Protein AF-A0A0C2JHC3-F1 (afdb_monomer_lite)

Radius of gyration: 20.4 Å; chains: 1; bounding box: 47×42×49 Å

pLDDT: mean 85.22, std 11.23, range [45.97, 95.62]

Sequence (192 aa):
MFIYRLVAQYGRKWVLIGKKLNKSPNNCKNKFMSNYVPSGAERKIGVWDKSECKRLRKAIRKVMNVPKKTMVYKDIPWGLVSEMVKTRSPRNCQRHWCVTFCCWKIHSFVTKFSEEVFYEFVERIRQLNVEYWRCIDWESLWETFDKGSYTPSPLGIYRIILRRVKEKLKIPLLHNSKVEDVINQIYKNKRS

InterPro domains:
  IPR001005 SANT/Myb domain [PF00249] (3-34)
  IPR001005 SANT/Myb domain [PS50090] (40-101)
  IPR001005 SANT/Myb domain [SM00717] (1-38)
  IPR001005 SANT/Myb domain [SM00717] (44-103)
  IPR001005 SANT/Myb domain [cd00167] (48-97)
  IPR009057 Homedomain-like superfamily [SSF46689] (2-34)
  IPR009057 Homedomain-like superfamily [SSF46689] (46-102)
  IPR017930 Myb domain [PS51294] (1-40)
  IPR051651 DMTF1 DNA-binding transcriptional regulators [PTHR46380] (4-161)

Secondary structure (DSSP, 8-state):
-HHHHHHHHH-S-HHHHHHHHTS-HHHHHHHHHHH---TTS----SPPPHHHHHHHHHHHHHHHT--TTS---SS--HHHHHHHH-SS-HHHHHHHIIIIIIS-S--TTS----HHHHHHHHHHHHHT--SBGGG--HHHHIIIIITTSS-SSHHHHHHHHHHIIIIIS-----TT-BHHHHHHHHHHHHT-

Organism: Thelohanellus kitauei (NCBI:txid669202)

Foldseek 3Di:
DVLVVCCVVPNLPLVVSCVVVVHHSVVSVCVCQQFDADPPFQADDDDQDPVLVVQLLVQQCVQVVHDSPDQDLPPRPLSSSRNSSRHYGSNRSNVCCCVPPQQPPDDPDDDDPDPVVLVVLLVVQVVVVDFFPLPDPLQVSCVPPPVPPHGSGSSNVVVVNVCCLCPVLVHDHDRGDTSVVSSVSVVVSVVD

Structure (mmCIF, N/CA/C/O backbone):
data_AF-A0A0C2JHC3-F1
#
_entry.id   AF-A0A0C2JHC3-F1
#
loop_
_atom_site.group_PDB
_atom_site.id
_atom_site.type_symbol
_atom_site.label_atom_id
_atom_site.label_alt_id
_atom_site.label_comp_id
_atom_site.label_asym_id
_atom_site.label_entity_id
_atom_site.label_seq_id
_atom_site.pdbx_PDB_ins_code
_atom_site.Cartn_x
_atom_site.Cartn_y
_atom_site.Cartn_z
_atom_site.occupancy
_atom_site.B_iso_or_equiv
_atom_site.a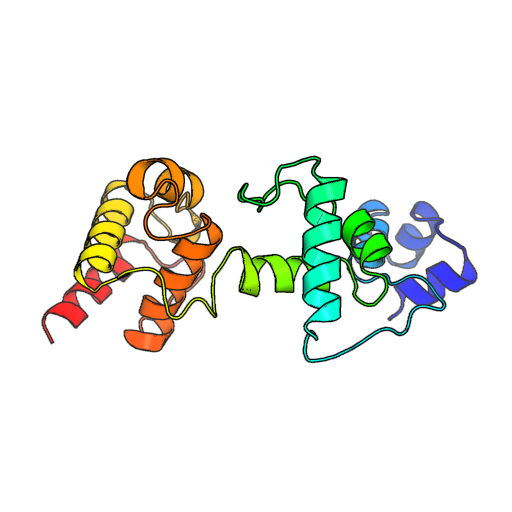uth_seq_id
_atom_site.auth_comp_id
_atom_site.auth_asym_id
_atom_site.auth_atom_id
_atom_site.pdbx_PDB_model_num
ATOM 1 N N . MET A 1 1 ? 23.971 -7.723 -3.949 1.00 59.94 1 MET A N 1
ATOM 2 C CA . MET A 1 1 ? 25.158 -7.431 -4.781 1.00 59.94 1 MET A CA 1
ATOM 3 C C . MET A 1 1 ? 25.539 -8.585 -5.716 1.00 59.94 1 MET A C 1
ATOM 5 O O . MET A 1 1 ? 25.714 -8.319 -6.893 1.00 59.94 1 MET A O 1
ATOM 9 N N . PHE A 1 2 ? 25.571 -9.849 -5.271 1.00 78.62 2 PHE A N 1
ATOM 10 C CA . PHE A 1 2 ? 26.013 -10.999 -6.091 1.00 78.62 2 PHE A CA 1
ATOM 11 C C . PHE A 1 2 ? 25.240 -11.265 -7.394 1.00 78.62 2 PHE A C 1
ATOM 13 O O . PHE A 1 2 ? 25.853 -11.553 -8.416 1.00 78.62 2 PHE A O 1
ATOM 20 N N . ILE A 1 3 ? 23.911 -11.115 -7.401 1.00 86.06 3 ILE A N 1
ATOM 21 C CA . ILE A 1 3 ? 23.107 -11.427 -8.595 1.00 86.06 3 ILE A CA 1
ATOM 22 C C . ILE A 1 3 ? 23.433 -10.534 -9.803 1.00 86.06 3 ILE A C 1
ATOM 24 O O . ILE A 1 3 ? 23.398 -11.005 -10.930 1.00 86.06 3 ILE A O 1
ATOM 28 N N . TYR A 1 4 ? 23.807 -9.270 -9.581 1.00 84.38 4 TYR A N 1
ATOM 29 C CA . TYR A 1 4 ? 24.149 -8.343 -10.665 1.00 84.38 4 TYR A CA 1
ATOM 30 C C . TYR A 1 4 ? 25.476 -8.704 -11.332 1.00 84.38 4 TYR A C 1
ATOM 32 O O . TYR A 1 4 ? 25.569 -8.632 -12.551 1.00 84.38 4 TYR A O 1
ATOM 40 N N . ARG A 1 5 ? 26.469 -9.153 -10.549 1.00 86.81 5 ARG A N 1
ATOM 41 C CA . ARG A 1 5 ? 27.753 -9.640 -11.077 1.00 86.81 5 ARG A CA 1
ATOM 42 C C . ARG A 1 5 ? 27.556 -10.882 -11.945 1.00 86.81 5 ARG A C 1
ATOM 44 O O . ARG A 1 5 ? 28.085 -10.946 -13.045 1.00 86.81 5 ARG A O 1
ATOM 51 N N . LEU A 1 6 ? 26.726 -11.823 -11.492 1.00 89.31 6 LEU A N 1
ATOM 52 C CA . LEU A 1 6 ? 26.406 -13.022 -12.270 1.00 89.31 6 LEU A CA 1
ATOM 53 C C . LEU A 1 6 ? 25.626 -12.695 -13.551 1.00 89.31 6 LEU A C 1
ATOM 55 O O . LEU A 1 6 ? 25.879 -13.312 -14.578 1.00 89.31 6 LEU A O 1
ATOM 59 N N . VAL A 1 7 ? 24.714 -11.717 -13.526 1.00 88.94 7 VAL A N 1
ATOM 60 C CA . VAL A 1 7 ? 24.034 -11.265 -14.753 1.00 88.94 7 VAL A CA 1
ATOM 61 C C . VAL A 1 7 ? 25.001 -10.560 -15.707 1.00 88.94 7 VAL A C 1
ATOM 63 O O . VAL A 1 7 ? 24.896 -10.767 -16.910 1.00 88.94 7 VAL A O 1
ATOM 66 N N . ALA A 1 8 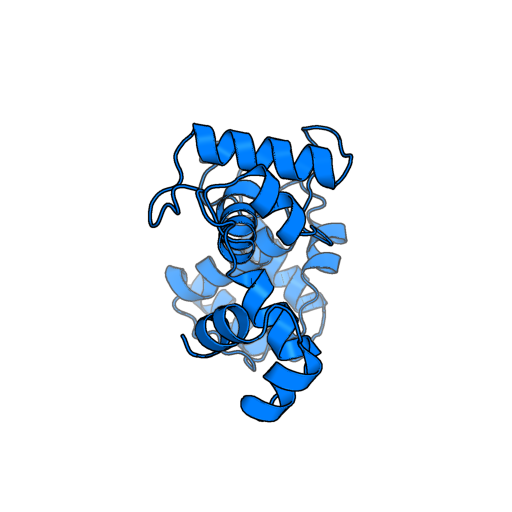? 25.952 -9.769 -15.201 1.00 86.00 8 ALA A N 1
ATOM 67 C CA . ALA A 1 8 ? 26.988 -9.158 -16.035 1.00 86.00 8 ALA A CA 1
ATOM 68 C C . ALA A 1 8 ? 27.896 -10.215 -16.691 1.00 86.00 8 ALA A C 1
ATOM 70 O O . ALA A 1 8 ? 28.249 -10.075 -17.853 1.00 86.00 8 ALA A O 1
ATOM 71 N N . GLN A 1 9 ? 28.219 -11.291 -15.967 1.00 90.81 9 GLN A N 1
ATOM 72 C CA . GLN A 1 9 ? 29.100 -12.357 -16.448 1.00 90.81 9 GLN A CA 1
ATOM 73 C C . GLN A 1 9 ? 28.405 -13.362 -17.381 1.00 90.81 9 GLN A C 1
ATOM 75 O O . GLN A 1 9 ? 28.992 -13.804 -18.361 1.00 90.81 9 GLN A O 1
ATOM 80 N N . TYR A 1 10 ? 27.168 -13.763 -17.075 1.00 90.38 10 TYR A N 1
ATOM 81 C CA . TYR A 1 10 ? 26.483 -14.869 -17.762 1.00 90.38 10 TYR A CA 1
ATOM 82 C C . TYR A 1 10 ? 25.246 -14.431 -18.561 1.00 90.38 10 TYR A C 1
ATOM 84 O O . TYR A 1 10 ? 24.568 -15.272 -19.157 1.00 90.38 10 TYR A O 1
ATOM 92 N N . GLY A 1 11 ? 24.912 -13.139 -18.562 1.00 88.19 11 GLY A N 1
ATOM 93 C CA . GLY A 1 11 ? 23.656 -12.624 -19.103 1.00 88.19 11 GLY A CA 1
ATOM 94 C C . GLY A 1 11 ? 22.442 -13.013 -18.251 1.00 88.19 11 GLY A C 1
ATOM 95 O O . GLY A 1 11 ? 22.552 -13.476 -17.117 1.00 88.19 11 GLY A O 1
ATOM 96 N N . ARG A 1 12 ? 21.231 -12.858 -18.798 1.00 90.44 12 ARG A N 1
ATOM 97 C CA . ARG A 1 12 ? 19.957 -13.179 -18.112 1.00 90.44 12 ARG A CA 1
ATOM 98 C C . ARG A 1 12 ? 19.641 -14.690 -18.099 1.00 90.44 12 ARG A C 1
ATOM 100 O O . ARG A 1 12 ? 18.492 -15.093 -18.262 1.00 90.44 12 ARG A O 1
ATOM 107 N N . LYS A 1 13 ? 20.655 -15.541 -17.902 1.00 93.88 13 LYS A N 1
ATOM 108 C CA . LYS A 1 13 ? 20.535 -17.011 -17.851 1.00 93.88 13 LYS A CA 1
ATOM 109 C C . LYS A 1 13 ? 20.089 -17.475 -16.458 1.00 93.88 13 LYS A C 1
ATOM 111 O O . LYS A 1 13 ? 20.884 -17.974 -15.663 1.00 93.88 13 LYS A O 1
ATOM 116 N N . TRP A 1 14 ? 18.805 -17.295 -16.142 1.00 94.31 14 TRP A N 1
ATOM 117 C CA . TRP A 1 14 ? 18.270 -17.482 -14.782 1.00 94.31 14 TRP A CA 1
ATOM 118 C C . TRP A 1 14 ? 18.443 -18.889 -14.211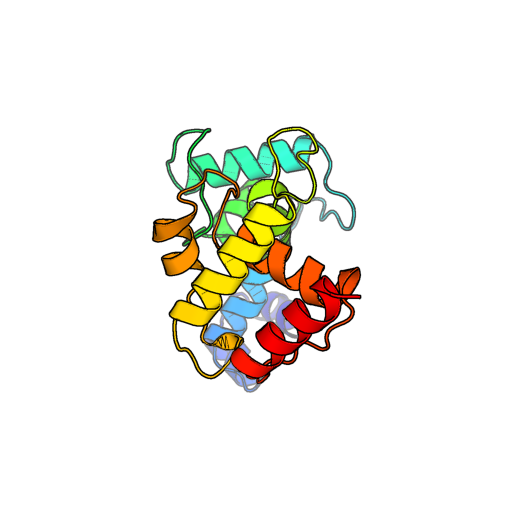 1.00 94.31 14 TRP A C 1
ATOM 120 O O . TRP A 1 14 ? 18.661 -19.015 -13.010 1.00 94.31 14 TRP A O 1
ATOM 130 N N . VAL A 1 15 ? 18.389 -19.933 -15.045 1.00 94.69 15 VAL A N 1
ATOM 131 C CA . VAL A 1 15 ? 18.611 -21.322 -14.604 1.00 94.69 15 VAL A CA 1
ATOM 132 C C . VAL A 1 15 ? 20.038 -21.506 -14.083 1.00 94.69 15 VAL A C 1
ATOM 134 O O . VAL A 1 15 ? 20.239 -22.005 -12.979 1.00 94.69 15 VAL A O 1
ATOM 137 N N . LEU A 1 16 ? 21.030 -21.027 -14.837 1.00 93.81 16 LEU A N 1
ATOM 138 C CA . LEU A 1 16 ? 22.442 -21.082 -14.457 1.00 93.81 16 LEU A CA 1
ATOM 139 C C . LEU A 1 16 ? 22.733 -20.224 -13.218 1.00 93.81 16 LEU A C 1
ATOM 141 O O . LEU A 1 16 ? 23.419 -20.663 -12.295 1.00 93.81 16 LEU A O 1
ATOM 145 N N . ILE A 1 17 ? 22.187 -19.007 -13.181 1.00 93.56 17 ILE A N 1
ATOM 146 C CA . ILE A 1 17 ? 22.344 -18.093 -12.044 1.00 93.56 17 ILE A CA 1
ATOM 147 C C . ILE A 1 17 ? 21.700 -18.678 -10.783 1.00 93.56 17 ILE A C 1
ATOM 149 O O . ILE A 1 17 ? 22.288 -18.587 -9.708 1.00 93.56 17 ILE A O 1
ATOM 153 N N . GLY A 1 18 ? 20.523 -19.296 -10.912 1.00 93.75 18 GLY A N 1
ATOM 154 C CA . GLY A 1 18 ? 19.832 -19.976 -9.820 1.00 93.75 18 GLY A CA 1
ATOM 155 C C . GLY A 1 18 ? 20.677 -21.094 -9.217 1.00 93.75 18 GLY A C 1
ATOM 156 O O . GLY A 1 18 ? 20.898 -21.093 -8.006 1.00 93.75 18 GLY A O 1
ATOM 157 N N . LYS A 1 19 ? 21.256 -21.959 -10.065 1.00 95.19 19 LYS A N 1
ATOM 158 C CA . LYS A 1 19 ? 22.199 -23.007 -9.634 1.00 95.19 19 LYS A CA 1
ATOM 159 C C . LYS A 1 19 ? 23.387 -22.425 -8.858 1.00 95.19 19 LYS A C 1
ATOM 161 O O . LYS A 1 19 ? 23.667 -22.873 -7.754 1.00 95.19 19 LYS A O 1
ATOM 166 N N . LYS A 1 20 ? 24.038 -21.376 -9.378 1.00 93.06 20 LYS A N 1
ATOM 167 C CA . LYS A 1 20 ? 25.195 -20.735 -8.714 1.00 93.06 20 LYS A CA 1
ATOM 168 C C . LYS A 1 20 ? 24.854 -20.035 -7.394 1.00 93.06 20 LYS A C 1
ATOM 170 O O . LYS A 1 20 ? 25.730 -19.877 -6.554 1.00 93.06 20 LYS A O 1
ATOM 175 N N . LEU A 1 21 ? 23.614 -19.576 -7.219 1.00 91.00 21 LEU A N 1
ATOM 176 C CA . LEU A 1 21 ? 23.160 -18.895 -6.000 1.00 91.00 21 LEU A CA 1
ATOM 177 C C . LEU A 1 21 ? 22.437 -19.818 -5.013 1.00 91.00 21 LEU A C 1
ATOM 179 O O . LEU A 1 21 ? 21.973 -19.318 -3.989 1.00 91.00 21 LEU A O 1
ATOM 183 N N . ASN A 1 22 ? 22.299 -21.108 -5.337 1.00 93.38 22 ASN A N 1
ATOM 184 C CA . ASN A 1 22 ? 21.433 -22.058 -4.640 1.00 93.38 22 ASN A CA 1
ATOM 185 C C . ASN A 1 22 ? 20.013 -21.496 -4.403 1.00 93.38 22 ASN A C 1
ATOM 187 O O . ASN A 1 22 ? 19.493 -21.467 -3.287 1.00 93.38 22 ASN A O 1
ATOM 191 N N . LYS A 1 23 ? 19.411 -20.928 -5.457 1.00 92.50 23 LYS A N 1
ATOM 192 C CA . LYS A 1 23 ? 18.085 -20.288 -5.433 1.00 92.50 23 LYS A CA 1
ATOM 193 C C . LYS A 1 23 ? 17.280 -20.666 -6.664 1.00 92.50 23 LYS A C 1
ATOM 195 O O . LYS A 1 23 ? 17.838 -20.934 -7.725 1.00 92.50 23 LYS A O 1
ATOM 200 N N . SER A 1 24 ? 15.952 -20.611 -6.555 1.00 94.94 24 SER A N 1
ATOM 201 C CA . SER A 1 24 ? 15.101 -20.860 -7.718 1.00 94.94 24 SER A CA 1
ATOM 202 C C . SER A 1 24 ? 15.339 -19.807 -8.818 1.00 94.94 24 SER A C 1
ATOM 204 O O . SER A 1 24 ? 15.480 -18.613 -8.514 1.00 94.94 24 SER A O 1
ATOM 206 N N . PRO A 1 25 ? 15.348 -20.206 -10.105 1.00 92.12 25 PRO A N 1
ATOM 207 C CA . PRO A 1 25 ? 15.549 -19.285 -11.228 1.00 92.12 25 PRO A CA 1
ATOM 208 C C . PRO A 1 25 ? 14.555 -18.116 -11.227 1.00 92.12 25 PRO A C 1
ATOM 210 O O . PRO A 1 25 ? 14.938 -16.968 -11.463 1.00 92.12 25 PRO A O 1
ATOM 213 N N . ASN A 1 26 ? 13.293 -18.390 -10.881 1.00 90.06 26 ASN A N 1
ATOM 214 C CA . ASN A 1 26 ? 12.248 -17.372 -10.774 1.00 90.06 26 ASN A CA 1
ATOM 215 C C . ASN A 1 26 ? 12.534 -16.362 -9.660 1.00 90.06 26 ASN A C 1
ATOM 217 O O . ASN A 1 26 ? 12.382 -15.160 -9.877 1.00 90.06 26 ASN A O 1
ATOM 221 N N . ASN A 1 27 ? 13.012 -16.808 -8.494 1.00 87.81 27 ASN A N 1
ATOM 222 C CA . ASN A 1 27 ? 13.393 -15.891 -7.422 1.00 87.81 27 ASN A CA 1
ATOM 223 C C . ASN A 1 27 ? 14.562 -14.989 -7.856 1.00 87.81 27 ASN A C 1
ATOM 225 O O . ASN A 1 27 ? 14.536 -13.779 -7.628 1.00 87.81 27 ASN A O 1
ATOM 229 N N . CYS A 1 28 ? 15.555 -15.544 -8.558 1.00 89.00 28 CYS A N 1
ATOM 230 C CA . CYS A 1 28 ? 16.659 -14.772 -9.130 1.00 89.00 28 CYS A CA 1
ATOM 231 C C . CYS A 1 28 ? 16.165 -13.713 -10.129 1.00 89.00 28 CYS A C 1
ATOM 233 O O . CYS A 1 28 ? 16.478 -12.529 -9.968 1.00 89.00 28 CYS A O 1
ATOM 235 N N . LYS A 1 29 ? 15.343 -14.109 -11.108 1.00 87.31 29 LYS A N 1
ATOM 236 C CA . LYS A 1 29 ? 14.735 -13.195 -12.086 1.00 87.31 29 LYS A CA 1
ATOM 237 C C . LYS A 1 29 ? 13.965 -12.074 -11.387 1.00 87.31 29 LYS A C 1
ATOM 239 O O . LYS A 1 29 ? 14.240 -10.901 -11.628 1.00 87.31 29 LYS A O 1
ATOM 244 N N . ASN A 1 30 ? 13.066 -12.413 -10.466 1.00 84.88 30 ASN A N 1
ATOM 245 C CA . ASN A 1 30 ? 12.231 -11.440 -9.757 1.00 84.88 30 ASN A CA 1
ATOM 246 C C . ASN A 1 30 ? 13.069 -10.481 -8.901 1.00 84.88 30 ASN A C 1
ATOM 248 O O . ASN A 1 30 ? 12.848 -9.265 -8.903 1.00 84.88 30 ASN A O 1
ATOM 252 N N . LYS A 1 31 ? 14.082 -10.997 -8.196 1.00 84.81 31 LYS A N 1
ATOM 253 C CA . LYS A 1 31 ? 14.980 -10.177 -7.376 1.00 84.81 31 LYS A CA 1
ATOM 254 C C . LYS A 1 31 ? 15.800 -9.203 -8.216 1.00 84.81 31 LYS A C 1
ATOM 256 O O . LYS A 1 31 ? 15.970 -8.056 -7.797 1.00 84.81 31 LYS A O 1
ATOM 261 N N . PHE A 1 32 ? 16.297 -9.646 -9.369 1.00 85.38 32 PHE A N 1
ATOM 262 C CA . PHE A 1 32 ? 17.012 -8.783 -10.300 1.00 85.38 32 PHE A CA 1
ATOM 263 C C . PHE A 1 32 ? 16.073 -7.724 -10.877 1.00 85.38 32 PHE A C 1
ATOM 265 O O . PHE A 1 32 ? 16.309 -6.537 -10.671 1.00 85.38 32 PHE A O 1
ATOM 272 N N . MET A 1 33 ? 14.969 -8.141 -11.502 1.00 82.06 33 MET A N 1
ATOM 273 C CA . MET A 1 33 ? 14.036 -7.237 -12.180 1.00 82.06 33 MET A CA 1
ATOM 274 C C . MET A 1 33 ? 13.449 -6.192 -11.228 1.00 82.06 33 MET A C 1
ATOM 276 O O . MET A 1 33 ? 13.426 -5.017 -11.569 1.00 82.06 33 MET A O 1
ATOM 280 N N . SER A 1 34 ? 13.072 -6.567 -10.001 1.00 77.25 34 SER A N 1
ATOM 281 C CA . SER A 1 34 ? 12.498 -5.628 -9.016 1.00 77.25 34 SER A CA 1
ATOM 282 C C . SER A 1 34 ? 13.416 -4.461 -8.638 1.00 77.25 34 SER A C 1
ATOM 284 O O . SER A 1 34 ? 12.932 -3.413 -8.207 1.00 77.25 34 SER A O 1
ATOM 286 N N . ASN A 1 35 ? 14.730 -4.626 -8.794 1.00 78.19 35 ASN A N 1
ATOM 287 C CA . ASN A 1 35 ? 15.738 -3.639 -8.411 1.00 78.19 35 ASN A CA 1
ATOM 288 C C . ASN A 1 35 ? 16.583 -3.172 -9.611 1.00 78.19 35 ASN A C 1
ATOM 290 O O . ASN A 1 35 ? 17.523 -2.398 -9.425 1.00 78.19 35 ASN A O 1
ATOM 294 N N . TYR A 1 36 ? 16.300 -3.668 -10.817 1.00 76.00 36 TYR A N 1
ATOM 295 C CA . TYR A 1 36 ? 17.015 -3.303 -12.032 1.00 76.00 36 TYR A CA 1
ATOM 296 C C . TYR A 1 36 ? 16.598 -1.904 -12.486 1.00 76.00 36 TYR A C 1
ATOM 298 O O . TYR A 1 36 ? 15.438 -1.515 -12.368 1.00 76.00 36 TYR A O 1
ATOM 306 N N . VAL A 1 37 ? 17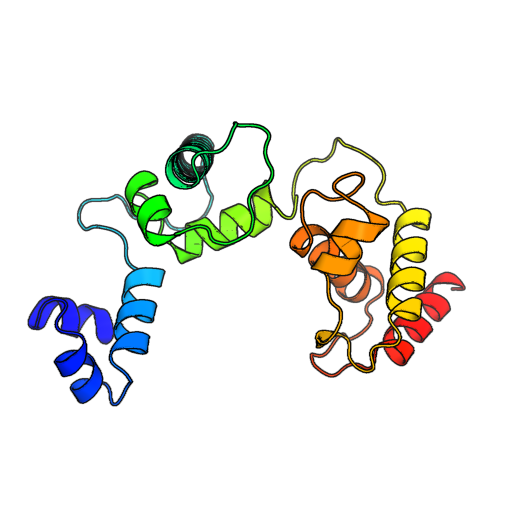.570 -1.155 -12.989 1.00 66.88 37 VAL A N 1
ATOM 307 C CA . VAL A 1 37 ? 17.377 0.093 -13.725 1.00 66.88 37 VAL A CA 1
ATOM 308 C C . VAL A 1 37 ? 18.223 -0.057 -14.991 1.00 66.88 37 VAL A C 1
ATOM 310 O O . VAL A 1 37 ? 19.358 -0.529 -14.864 1.00 66.88 37 VAL A O 1
ATOM 313 N N . PRO A 1 38 ? 17.703 0.263 -16.189 1.00 65.50 38 PRO A N 1
ATOM 314 C CA . PRO A 1 38 ? 18.479 0.178 -17.424 1.00 65.50 38 PRO A CA 1
ATOM 315 C C . PRO A 1 38 ? 19.814 0.935 -17.327 1.00 65.50 38 PRO A C 1
ATOM 317 O O . PRO A 1 38 ? 19.863 2.034 -16.771 1.00 65.50 38 PRO A O 1
ATOM 320 N N . SER A 1 39 ? 20.894 0.352 -17.863 1.00 53.59 39 SER A N 1
ATOM 321 C CA . SER A 1 39 ? 22.192 1.040 -17.976 1.00 53.59 39 SER A CA 1
ATOM 322 C C . SER A 1 39 ? 22.051 2.319 -18.804 1.00 53.59 39 SER A C 1
ATOM 324 O O . SER A 1 39 ? 21.314 2.334 -19.786 1.00 53.59 39 SER A O 1
ATOM 326 N N . GLY A 1 40 ? 22.753 3.384 -18.405 1.00 56.06 40 GLY A N 1
ATOM 327 C CA . GLY A 1 40 ? 22.696 4.698 -19.064 1.00 56.06 40 GLY A CA 1
ATOM 328 C C . GLY A 1 40 ? 21.569 5.614 -18.574 1.00 56.06 40 GLY A C 1
ATOM 329 O O . GLY A 1 40 ? 21.511 6.773 -18.968 1.00 56.06 40 GLY A O 1
ATOM 330 N N . ALA A 1 41 ? 20.691 5.140 -17.686 1.00 60.75 41 ALA A N 1
ATOM 331 C CA . ALA A 1 41 ? 19.780 6.020 -16.968 1.00 60.75 41 ALA A CA 1
ATOM 332 C C . ALA A 1 41 ? 20.459 6.593 -15.716 1.00 60.75 41 ALA A C 1
ATOM 334 O O . ALA A 1 41 ? 21.047 5.847 -14.930 1.00 60.75 41 ALA A O 1
ATOM 335 N N . GLU A 1 42 ? 20.330 7.902 -15.490 1.00 65.88 42 GLU A N 1
ATOM 336 C CA . GLU A 1 42 ? 20.713 8.539 -14.227 1.00 65.88 42 GLU A CA 1
ATOM 337 C C . GLU A 1 42 ? 19.866 7.961 -13.089 1.00 65.88 42 GLU A C 1
ATOM 339 O O . GLU A 1 42 ? 18.732 8.380 -12.826 1.00 65.88 42 GLU A O 1
ATOM 344 N N . ARG A 1 43 ? 20.393 6.929 -12.428 1.00 70.12 43 ARG A N 1
ATOM 345 C CA . ARG A 1 43 ? 19.720 6.293 -11.304 1.00 70.12 43 ARG A CA 1
ATOM 346 C C . ARG A 1 43 ? 19.669 7.283 -10.149 1.00 70.12 43 ARG A C 1
ATOM 348 O O . ARG A 1 43 ? 20.651 7.469 -9.435 1.00 70.12 43 ARG A O 1
ATOM 355 N N . LYS A 1 44 ? 18.490 7.851 -9.909 1.00 77.25 44 LYS A N 1
ATOM 356 C CA . LYS A 1 44 ? 18.284 8.781 -8.802 1.00 77.25 44 LYS A CA 1
ATOM 357 C C . LYS A 1 44 ? 17.979 8.032 -7.507 1.00 77.25 44 LYS A C 1
ATOM 359 O O . LYS A 1 44 ? 17.094 7.169 -7.433 1.00 77.25 44 LYS A O 1
ATOM 364 N N . ILE A 1 45 ? 18.690 8.404 -6.451 1.00 76.06 45 ILE A N 1
ATOM 365 C CA . ILE A 1 45 ? 18.428 8.002 -5.065 1.00 76.06 45 ILE A CA 1
ATOM 366 C C . ILE A 1 45 ? 17.899 9.242 -4.331 1.00 76.06 45 ILE A C 1
ATOM 368 O O . ILE A 1 45 ? 18.276 10.359 -4.655 1.00 76.06 45 ILE A O 1
ATOM 372 N N . GLY A 1 46 ? 16.975 9.063 -3.384 1.00 80.38 46 GLY A N 1
ATOM 373 C CA . GLY A 1 46 ? 16.403 10.179 -2.619 1.00 80.38 46 GLY A CA 1
ATOM 374 C C . GLY A 1 46 ? 15.071 10.697 -3.166 1.00 80.38 46 GLY A C 1
ATOM 375 O O . GLY A 1 46 ? 14.285 9.920 -3.721 1.00 80.38 46 GLY A O 1
ATOM 376 N N . VAL A 1 47 ? 14.806 11.988 -2.947 1.00 86.69 47 VAL A N 1
ATOM 377 C CA . VAL A 1 47 ? 13.510 12.662 -3.163 1.00 86.69 47 VAL A CA 1
ATOM 378 C C . VAL A 1 47 ? 13.047 12.544 -4.617 1.00 86.69 47 VAL A C 1
ATOM 380 O O . VAL A 1 47 ? 13.865 12.566 -5.530 1.00 86.69 47 VAL A O 1
ATOM 383 N N . TRP A 1 48 ? 11.739 12.374 -4.824 1.00 90.62 48 TRP A N 1
ATOM 384 C CA . TRP A 1 48 ? 11.122 12.353 -6.152 1.00 90.62 48 TRP A CA 1
ATOM 385 C C . TRP A 1 48 ? 10.797 13.773 -6.595 1.00 90.62 48 TRP A C 1
ATOM 387 O O . TRP A 1 48 ? 10.017 14.463 -5.934 1.00 90.62 48 TRP A O 1
ATOM 397 N N . ASP A 1 49 ? 11.370 14.202 -7.716 1.00 89.38 49 ASP A N 1
ATOM 398 C CA . ASP A 1 49 ? 11.077 15.524 -8.263 1.00 89.38 49 ASP A CA 1
ATOM 399 C C . ASP A 1 49 ? 9.705 15.565 -8.980 1.00 89.38 49 ASP A C 1
ATOM 401 O O . ASP A 1 49 ? 9.105 14.537 -9.321 1.00 89.38 49 ASP A O 1
ATOM 405 N N . LYS A 1 50 ? 9.164 16.771 -9.217 1.00 89.81 50 LYS A N 1
ATOM 406 C CA . LYS A 1 50 ? 7.844 16.943 -9.864 1.00 89.81 50 LYS A CA 1
ATOM 407 C C . LYS A 1 50 ? 7.793 16.299 -11.257 1.00 89.81 50 LYS A C 1
ATOM 409 O O . LYS A 1 50 ? 6.741 15.787 -11.658 1.00 89.81 50 LYS A O 1
ATOM 414 N N . SER A 1 51 ? 8.909 16.308 -11.988 1.00 90.56 51 SER A N 1
ATOM 415 C CA . SER A 1 51 ? 9.010 15.728 -13.329 1.00 90.56 51 SER A CA 1
ATOM 416 C C . SER A 1 51 ? 8.975 14.196 -13.276 1.00 90.56 51 SER A C 1
ATOM 418 O O . SER A 1 51 ? 8.231 13.579 -14.040 1.00 90.56 51 SER A O 1
ATOM 420 N N . GLU A 1 52 ? 9.685 13.585 -12.323 1.00 91.31 52 GLU A N 1
ATOM 421 C CA . GLU A 1 52 ? 9.668 12.150 -12.033 1.00 91.31 52 GLU A CA 1
ATOM 422 C C . GLU A 1 52 ? 8.261 11.698 -11.652 1.00 91.31 52 GLU A C 1
ATOM 424 O O . GLU A 1 52 ? 7.737 10.745 -12.228 1.00 91.31 52 GLU A O 1
ATOM 429 N N . CYS A 1 53 ? 7.598 12.434 -10.758 1.00 92.19 53 CYS A N 1
ATOM 430 C CA . CYS A 1 53 ? 6.210 12.185 -10.374 1.00 92.19 53 CYS A CA 1
ATOM 431 C C . CYS A 1 53 ? 5.249 12.251 -11.573 1.00 92.19 53 CYS A C 1
ATOM 433 O O . CYS A 1 53 ? 4.307 11.459 -11.666 1.00 92.19 53 CYS A O 1
ATOM 435 N N . LYS A 1 54 ? 5.462 13.194 -12.504 1.00 92.38 54 LYS A N 1
ATOM 436 C CA . LYS A 1 54 ? 4.673 13.304 -13.744 1.00 92.38 54 LYS A CA 1
ATOM 437 C C . LYS A 1 54 ? 4.938 12.120 -14.678 1.00 92.38 54 LYS A C 1
ATOM 439 O O . LYS A 1 54 ? 3.979 11.571 -15.223 1.00 92.38 54 LYS A O 1
ATOM 444 N N . ARG A 1 55 ? 6.200 11.698 -14.832 1.00 94.25 55 ARG A N 1
ATOM 445 C CA . ARG A 1 55 ? 6.573 10.509 -15.620 1.00 94.25 55 ARG A CA 1
ATOM 446 C C . ARG A 1 55 ? 5.968 9.237 -15.039 1.00 94.25 55 ARG A C 1
ATOM 448 O O . ARG A 1 55 ? 5.361 8.493 -15.797 1.00 94.25 55 ARG A O 1
ATOM 455 N N . LEU A 1 56 ? 6.046 9.030 -13.723 1.00 94.69 56 LEU A N 1
ATOM 456 C CA . LEU A 1 56 ? 5.458 7.868 -13.048 1.00 94.69 56 LEU A CA 1
ATOM 457 C C . LEU A 1 56 ? 3.953 7.775 -13.291 1.00 94.69 56 LEU A C 1
ATOM 459 O O . LEU A 1 56 ? 3.467 6.736 -13.730 1.00 94.69 56 LEU A O 1
ATOM 463 N N . ARG A 1 57 ? 3.226 8.881 -13.082 1.00 93.38 57 ARG A N 1
ATOM 464 C CA . ARG A 1 57 ? 1.792 8.952 -13.390 1.00 93.38 57 ARG A CA 1
ATOM 465 C C . ARG A 1 57 ? 1.525 8.593 -14.847 1.00 93.38 57 ARG A C 1
ATOM 467 O O . ARG A 1 57 ? 0.726 7.704 -15.108 1.00 93.38 57 ARG A O 1
ATOM 474 N N . LYS A 1 58 ? 2.202 9.249 -15.797 1.00 94.06 58 LYS A N 1
ATOM 475 C CA . LYS A 1 58 ? 2.008 8.997 -17.235 1.00 94.06 58 LYS A CA 1
ATOM 476 C C . LYS A 1 58 ? 2.309 7.540 -17.607 1.00 94.06 58 LYS A C 1
ATOM 478 O O . LYS A 1 58 ? 1.556 6.958 -18.379 1.00 94.06 58 LYS A O 1
ATOM 483 N N . ALA A 1 59 ? 3.374 6.966 -17.049 1.00 95.62 59 ALA A N 1
ATOM 484 C CA . ALA A 1 59 ? 3.771 5.584 -17.275 1.00 95.62 59 ALA A CA 1
ATOM 485 C C . ALA A 1 59 ? 2.688 4.609 -16.815 1.00 95.62 59 ALA A C 1
ATOM 487 O O . ALA A 1 59 ? 2.233 3.802 -17.614 1.00 95.62 59 ALA A O 1
ATOM 488 N N . ILE A 1 60 ? 2.206 4.743 -15.577 1.00 94.81 60 ILE A N 1
ATOM 489 C CA . ILE A 1 60 ? 1.146 3.877 -15.043 1.00 94.81 60 ILE A CA 1
ATOM 490 C C . ILE A 1 60 ? -0.122 3.985 -15.887 1.00 94.81 60 ILE A C 1
ATOM 492 O O . ILE A 1 60 ? -0.673 2.962 -16.267 1.00 94.81 60 ILE A O 1
ATOM 496 N N . ARG A 1 61 ? -0.557 5.199 -16.252 1.00 94.00 61 ARG A N 1
ATOM 497 C CA . ARG A 1 61 ? -1.756 5.377 -17.093 1.00 94.00 61 ARG A CA 1
ATOM 498 C C . ARG A 1 61 ? -1.627 4.711 -18.454 1.00 94.00 61 ARG A C 1
ATOM 500 O O . ARG A 1 61 ? -2.567 4.062 -18.893 1.00 94.00 61 ARG A O 1
ATOM 507 N N . LYS A 1 62 ? -0.471 4.870 -19.102 1.00 95.25 62 LYS A N 1
ATOM 508 C CA . LYS A 1 62 ? -0.214 4.268 -20.411 1.00 95.25 62 LYS A CA 1
ATOM 509 C C . LYS A 1 62 ? -0.171 2.744 -20.321 1.00 95.25 62 LYS A C 1
ATOM 511 O O . LYS A 1 62 ? -0.797 2.079 -21.129 1.00 95.25 62 LYS A O 1
ATOM 516 N N . VAL A 1 63 ? 0.559 2.212 -19.347 1.00 95.62 63 VAL A N 1
ATOM 517 C CA . VAL A 1 63 ? 0.769 0.769 -19.182 1.00 95.62 63 VAL A CA 1
ATOM 518 C C . VAL A 1 63 ? -0.513 0.049 -18.775 1.00 95.62 63 VAL A C 1
ATOM 520 O O . VAL A 1 63 ? -0.784 -1.033 -19.272 1.00 95.62 63 VAL A O 1
ATOM 523 N N . MET A 1 64 ? -1.306 0.661 -17.899 1.00 95.12 64 MET A N 1
ATOM 524 C CA . MET A 1 64 ? -2.566 0.087 -17.423 1.00 95.12 64 MET A CA 1
ATOM 525 C C . MET A 1 64 ? -3.741 0.375 -18.356 1.00 95.12 64 MET A C 1
ATOM 527 O O . MET A 1 64 ? -4.830 -0.121 -18.113 1.00 95.12 64 MET A O 1
ATOM 531 N N . ASN A 1 65 ? -3.532 1.196 -19.390 1.00 94.81 65 ASN A N 1
ATOM 532 C CA . ASN A 1 65 ? -4.555 1.621 -20.339 1.00 94.81 65 ASN A CA 1
ATOM 533 C C . ASN A 1 65 ? -5.828 2.172 -19.665 1.00 94.81 65 ASN A C 1
ATOM 535 O O . ASN A 1 65 ? -6.946 1.772 -19.977 1.00 94.81 65 ASN A O 1
ATOM 539 N N . VAL A 1 66 ? -5.656 3.094 -18.712 1.00 90.50 66 VAL A N 1
ATOM 540 C CA . VAL A 1 66 ? -6.773 3.691 -17.960 1.00 90.50 66 VAL A CA 1
ATOM 541 C C . VAL A 1 66 ? -6.804 5.220 -18.051 1.00 90.50 66 VAL A C 1
ATOM 543 O O . VAL A 1 66 ? -5.749 5.866 -18.135 1.00 90.50 66 VAL A O 1
ATOM 546 N N . PRO A 1 67 ? -7.995 5.839 -17.929 1.00 87.75 67 PRO A N 1
ATOM 547 C CA . PRO A 1 67 ? -8.142 7.288 -17.815 1.00 87.75 67 PRO A CA 1
ATOM 548 C C . PRO A 1 67 ? -7.329 7.897 -16.665 1.00 87.75 67 PRO A C 1
ATOM 550 O O . PRO A 1 67 ? -7.000 7.241 -15.676 1.00 87.75 67 PRO A O 1
ATOM 553 N N . LYS A 1 68 ? -7.033 9.203 -16.746 1.00 79.81 68 LYS A N 1
ATOM 554 C CA . LYS A 1 68 ? -6.204 9.920 -15.751 1.00 79.81 68 LYS A CA 1
ATOM 555 C C . LYS A 1 68 ? -6.765 9.895 -14.323 1.00 79.81 68 LYS A C 1
ATOM 557 O O . LYS A 1 68 ? -5.973 9.995 -13.388 1.00 79.81 68 LYS A O 1
ATOM 562 N N . LYS A 1 69 ? -8.089 9.809 -14.161 1.00 78.31 69 LYS A N 1
ATOM 563 C CA . LYS A 1 69 ? -8.779 9.894 -12.862 1.00 78.31 69 LYS A CA 1
ATOM 564 C C . LYS A 1 69 ? -9.029 8.535 -12.197 1.00 78.31 69 LYS A C 1
ATOM 566 O O . LYS A 1 69 ? -9.358 8.504 -11.023 1.00 78.31 69 LYS A O 1
ATOM 571 N N . THR A 1 70 ? -8.833 7.424 -12.903 1.00 82.62 70 THR A N 1
ATOM 572 C CA . THR A 1 70 ? -9.090 6.077 -12.368 1.00 82.62 70 THR A CA 1
ATOM 573 C C . THR A 1 70 ? -8.133 5.761 -11.214 1.00 82.62 70 THR A C 1
ATOM 575 O O . THR A 1 70 ? -6.946 6.068 -11.305 1.00 82.62 70 THR A O 1
ATOM 578 N N . MET A 1 71 ? -8.570 5.150 -10.119 1.00 81.81 71 MET A N 1
ATOM 579 C CA . MET A 1 71 ? -7.598 4.633 -9.153 1.00 81.81 71 MET A CA 1
ATOM 580 C C . MET A 1 71 ? -6.942 3.373 -9.719 1.00 81.81 71 MET A C 1
ATOM 582 O O . MET A 1 71 ? -7.620 2.521 -10.277 1.00 81.81 71 MET A O 1
ATOM 586 N N . VAL A 1 72 ? -5.625 3.243 -9.570 1.00 87.25 72 VAL A N 1
ATOM 587 C CA . VAL A 1 72 ? -4.911 2.016 -9.935 1.00 87.25 72 VAL A CA 1
ATOM 588 C C . VAL A 1 72 ? -3.981 1.665 -8.799 1.00 87.25 72 VAL A C 1
ATOM 590 O O . VAL A 1 72 ? -3.125 2.469 -8.447 1.00 87.25 72 VAL A O 1
ATOM 593 N N . TYR A 1 73 ? -4.116 0.474 -8.240 1.00 86.56 73 TYR A N 1
ATOM 594 C CA . TYR A 1 73 ? -3.257 0.020 -7.146 1.00 86.56 73 TYR A CA 1
ATOM 595 C C . TYR A 1 73 ? -2.909 -1.473 -7.234 1.00 86.56 73 TYR A C 1
ATOM 597 O O . TYR A 1 73 ? -1.988 -1.912 -6.544 1.00 86.56 73 TYR A O 1
ATOM 605 N N . LYS A 1 74 ? -3.577 -2.218 -8.122 1.00 86.94 74 LYS A N 1
ATOM 606 C CA . LYS A 1 74 ? -3.371 -3.643 -8.390 1.00 86.94 74 LYS A CA 1
ATOM 607 C C . LYS A 1 74 ? -2.830 -3.898 -9.785 1.00 86.94 74 LYS A C 1
ATOM 609 O O . LYS A 1 74 ? -2.981 -3.064 -10.675 1.00 86.94 74 LYS A O 1
ATOM 614 N N . ASP A 1 75 ? -2.158 -5.039 -9.912 1.00 90.50 75 ASP A N 1
ATOM 615 C CA . ASP A 1 75 ? -1.704 -5.624 -11.179 1.00 90.50 75 ASP A CA 1
ATOM 616 C C . ASP A 1 75 ? -0.855 -4.695 -12.050 1.00 90.50 75 ASP A C 1
ATOM 618 O O . ASP A 1 75 ? -0.752 -4.852 -13.261 1.00 90.50 75 ASP A O 1
ATOM 622 N N . ILE A 1 76 ? -0.187 -3.727 -11.415 1.00 93.06 76 ILE A N 1
ATOM 623 C CA . ILE A 1 76 ? 0.683 -2.779 -12.103 1.00 93.06 76 ILE A CA 1
ATOM 624 C C . ILE A 1 76 ? 1.987 -3.495 -12.477 1.00 93.06 76 ILE A C 1
ATOM 626 O O . ILE A 1 76 ? 2.741 -3.889 -11.576 1.00 93.06 76 ILE A O 1
ATOM 630 N N . PRO A 1 77 ? 2.338 -3.619 -13.772 1.00 92.56 77 PRO A N 1
ATOM 631 C CA . PRO A 1 77 ? 3.572 -4.271 -14.179 1.00 92.56 77 PRO A CA 1
ATOM 632 C C . PRO A 1 77 ? 4.736 -3.287 -14.009 1.00 92.56 77 PRO A C 1
ATOM 634 O O . PRO A 1 77 ? 5.177 -2.595 -14.930 1.00 92.56 77 PRO A O 1
ATOM 637 N N . TRP A 1 78 ? 5.250 -3.220 -12.779 1.00 93.12 78 TRP A N 1
ATOM 638 C CA . TRP A 1 78 ? 6.250 -2.241 -12.345 1.00 93.12 78 TRP A CA 1
ATOM 639 C C . TRP A 1 78 ? 7.548 -2.240 -13.158 1.00 93.12 78 TRP A C 1
ATOM 641 O O . TRP A 1 78 ? 8.234 -1.219 -13.185 1.00 93.12 78 TRP A O 1
ATOM 651 N N . GLY A 1 79 ? 7.880 -3.359 -13.812 1.00 88.94 79 GLY A N 1
ATOM 652 C CA . GLY A 1 79 ? 8.986 -3.448 -14.770 1.00 88.94 79 GLY A CA 1
ATOM 653 C C . GLY A 1 79 ? 8.826 -2.446 -15.912 1.00 88.94 79 GLY A C 1
ATOM 654 O O . GLY A 1 79 ? 9.658 -1.556 -16.065 1.00 88.94 79 GLY A O 1
ATOM 655 N N . LEU A 1 80 ? 7.697 -2.514 -16.623 1.00 90.56 80 LEU A N 1
ATOM 656 C CA . LEU A 1 80 ? 7.372 -1.610 -17.732 1.00 90.56 80 LEU A CA 1
ATOM 657 C C . LEU A 1 80 ? 7.256 -0.157 -17.259 1.00 90.56 80 LEU A C 1
ATOM 659 O O . LEU A 1 80 ? 7.748 0.770 -17.900 1.00 90.56 80 LEU A O 1
ATOM 663 N N . VAL A 1 81 ? 6.651 0.052 -16.086 1.00 94.44 81 VAL A N 1
ATOM 664 C CA . VAL A 1 81 ? 6.547 1.390 -15.486 1.00 94.44 81 VAL A CA 1
ATOM 665 C C . VAL A 1 81 ? 7.933 1.982 -15.223 1.00 94.44 81 VAL A C 1
ATOM 667 O O . VAL A 1 81 ? 8.174 3.148 -15.527 1.00 94.44 81 VAL A O 1
ATOM 670 N N . SER A 1 82 ? 8.854 1.197 -14.664 1.00 92.00 82 SER A N 1
ATOM 671 C CA . SER A 1 82 ? 10.229 1.624 -14.396 1.00 92.00 82 SER A CA 1
ATOM 672 C C . SER A 1 82 ? 10.992 1.954 -15.675 1.00 92.00 82 SER A C 1
ATOM 674 O O . SER A 1 82 ? 11.637 3.000 -15.724 1.00 92.00 82 SER A O 1
ATOM 676 N N . GLU A 1 83 ? 10.858 1.139 -16.723 1.00 89.31 83 GLU A N 1
ATOM 677 C CA . GLU A 1 83 ? 11.466 1.398 -18.036 1.00 89.31 83 GLU A CA 1
ATOM 678 C C . GLU A 1 83 ? 10.998 2.732 -18.629 1.00 89.31 83 GLU A C 1
ATOM 680 O O . GLU A 1 83 ? 11.794 3.494 -19.178 1.00 89.31 83 GLU A O 1
ATOM 685 N N . MET A 1 84 ? 9.723 3.077 -18.439 1.00 91.12 84 MET A N 1
ATOM 686 C CA . MET A 1 84 ? 9.179 4.367 -18.862 1.00 91.12 84 MET A CA 1
ATOM 687 C C . MET A 1 84 ? 9.607 5.547 -17.977 1.00 91.12 84 MET A C 1
ATOM 689 O O . MET A 1 84 ? 9.785 6.660 -18.475 1.00 91.12 84 MET A O 1
ATOM 693 N N . VAL A 1 85 ? 9.745 5.338 -16.664 1.00 91.31 85 VAL A N 1
ATOM 694 C CA . VAL A 1 85 ? 10.215 6.369 -15.717 1.00 91.31 85 VAL A CA 1
ATOM 695 C C . VAL A 1 85 ? 11.709 6.648 -15.894 1.00 91.31 85 VAL A C 1
ATOM 697 O O . VAL A 1 85 ? 12.139 7.788 -15.690 1.00 91.31 85 VAL A O 1
ATOM 700 N N . LYS A 1 86 ? 12.467 5.627 -16.313 1.00 87.56 86 LYS A N 1
ATOM 701 C CA . LYS A 1 86 ? 13.915 5.575 -16.564 1.00 87.56 86 LYS A CA 1
ATOM 702 C C . LYS A 1 86 ? 14.794 5.750 -15.324 1.00 87.56 86 LYS A C 1
ATOM 704 O O . LYS A 1 86 ? 15.765 5.027 -15.167 1.00 87.56 86 LYS A O 1
ATOM 709 N N . THR A 1 87 ? 14.451 6.648 -14.406 1.00 87.50 87 THR A N 1
ATOM 710 C CA . THR A 1 87 ? 15.336 7.062 -13.299 1.00 87.50 87 THR A CA 1
ATOM 711 C C . THR A 1 87 ? 15.228 6.211 -12.030 1.00 87.50 87 THR A C 1
ATOM 713 O O . THR A 1 87 ? 16.034 6.363 -11.110 1.00 87.50 87 THR A O 1
ATOM 716 N N . ARG A 1 88 ? 14.227 5.325 -11.935 1.00 89.19 88 ARG A N 1
ATOM 717 C CA . ARG A 1 88 ? 13.855 4.611 -10.699 1.00 89.19 88 ARG A CA 1
ATOM 718 C C . ARG A 1 88 ? 13.559 3.146 -10.976 1.00 89.19 88 ARG A C 1
ATOM 720 O O . ARG A 1 88 ? 12.956 2.832 -11.994 1.00 89.19 88 ARG A O 1
ATOM 727 N N . SER A 1 89 ? 13.929 2.269 -10.041 1.00 89.81 89 SER A N 1
ATOM 728 C CA . SER A 1 89 ? 13.643 0.826 -10.132 1.00 89.81 89 SER A CA 1
ATOM 729 C C . SER A 1 89 ? 12.147 0.515 -9.969 1.00 89.81 89 SER A C 1
ATOM 731 O O . SER A 1 89 ? 11.438 1.312 -9.341 1.00 89.81 89 SER A O 1
ATOM 733 N N . PRO A 1 90 ? 11.664 -0.662 -10.416 1.00 91.88 90 PRO A N 1
ATOM 734 C CA . PRO A 1 90 ? 10.273 -1.087 -10.230 1.00 91.88 90 PRO A CA 1
ATOM 735 C C . PRO A 1 90 ? 9.802 -0.980 -8.782 1.00 91.88 90 PRO A C 1
ATOM 737 O O . PRO A 1 90 ? 8.743 -0.421 -8.504 1.00 91.88 90 PRO A O 1
ATOM 740 N N . ARG A 1 91 ? 10.635 -1.421 -7.833 1.00 89.44 91 ARG A N 1
ATOM 741 C CA . ARG A 1 91 ? 10.334 -1.329 -6.401 1.00 89.44 91 ARG A CA 1
ATOM 742 C C . ARG A 1 91 ? 10.224 0.115 -5.913 1.00 89.44 91 ARG A C 1
ATOM 744 O O . ARG A 1 91 ? 9.406 0.408 -5.042 1.00 89.44 91 ARG A O 1
ATOM 751 N N . ASN A 1 92 ? 11.046 1.029 -6.435 1.00 91.19 92 ASN A N 1
ATOM 752 C CA . ASN A 1 92 ? 10.939 2.443 -6.081 1.00 91.19 92 ASN A CA 1
ATOM 753 C C . ASN A 1 92 ? 9.654 3.055 -6.641 1.00 91.19 92 ASN A C 1
ATOM 755 O O . ASN A 1 92 ? 8.966 3.743 -5.889 1.00 91.19 92 ASN A O 1
ATOM 759 N N . CYS A 1 93 ? 9.325 2.770 -7.905 1.00 93.69 93 CYS A N 1
ATOM 760 C CA . CYS A 1 93 ? 8.077 3.189 -8.541 1.00 93.69 93 CYS A CA 1
ATOM 761 C C . CYS A 1 93 ? 6.864 2.691 -7.756 1.00 93.69 93 CYS A C 1
ATOM 763 O O . CYS A 1 93 ? 6.029 3.505 -7.377 1.00 93.69 93 CYS A O 1
ATOM 765 N N . GLN A 1 94 ? 6.821 1.397 -7.423 1.00 92.19 94 GLN A N 1
ATOM 766 C CA . GLN A 1 94 ? 5.751 0.802 -6.623 1.00 92.19 94 GLN A CA 1
ATOM 767 C C . GLN A 1 94 ? 5.613 1.495 -5.276 1.00 92.19 94 GLN A C 1
ATOM 769 O O . GLN A 1 94 ? 4.541 1.977 -4.922 1.00 92.19 94 GLN A O 1
ATOM 774 N N . ARG A 1 95 ? 6.711 1.581 -4.516 1.00 89.06 95 ARG A N 1
ATOM 775 C CA . ARG A 1 95 ? 6.680 2.183 -3.182 1.00 89.06 95 ARG A CA 1
ATOM 776 C C . ARG A 1 95 ? 6.194 3.626 -3.244 1.00 89.06 95 ARG A C 1
ATOM 778 O O . ARG A 1 95 ? 5.369 4.009 -2.421 1.00 89.06 95 ARG A O 1
ATOM 785 N N . HIS A 1 96 ? 6.710 4.417 -4.182 1.00 90.25 96 HIS A N 1
ATOM 786 C CA . HIS A 1 96 ? 6.324 5.815 -4.317 1.00 90.25 96 HIS A CA 1
ATOM 787 C C . HIS A 1 96 ? 4.871 5.954 -4.777 1.00 90.25 96 HIS A C 1
ATOM 789 O O . HIS A 1 96 ? 4.127 6.717 -4.175 1.00 90.25 96 HIS A O 1
ATOM 795 N N . TRP A 1 97 ? 4.432 5.153 -5.751 1.00 90.56 97 TRP A N 1
ATOM 796 C CA . TRP A 1 97 ? 3.038 5.111 -6.183 1.00 90.56 97 TRP A CA 1
ATOM 797 C C . TRP A 1 97 ? 2.086 4.804 -5.031 1.00 90.56 97 TRP A C 1
ATOM 799 O O . TRP A 1 97 ? 1.180 5.583 -4.740 1.00 90.56 97 TRP A O 1
ATOM 809 N N . CYS A 1 98 ? 2.357 3.714 -4.314 1.00 86.50 98 CYS A N 1
ATOM 810 C CA . CYS A 1 98 ? 1.568 3.308 -3.169 1.00 86.50 98 CYS A CA 1
ATOM 811 C C . CYS A 1 98 ? 1.557 4.398 -2.093 1.00 86.50 98 CYS A C 1
ATOM 813 O O . CYS A 1 98 ? 0.498 4.806 -1.663 1.00 86.50 98 CYS A O 1
ATOM 815 N N . VAL A 1 99 ? 2.710 4.924 -1.668 1.00 80.19 99 VAL A N 1
ATOM 816 C CA . VAL A 1 99 ? 2.774 5.923 -0.581 1.00 80.19 99 VAL A CA 1
ATOM 817 C C . VAL A 1 99 ? 2.154 7.265 -0.960 1.00 80.19 99 VAL A C 1
ATOM 819 O O . VAL A 1 99 ? 1.443 7.857 -0.151 1.00 80.19 99 VAL A O 1
ATOM 822 N N . THR A 1 100 ? 2.459 7.761 -2.151 1.00 81.50 100 THR A N 1
ATOM 823 C CA . THR A 1 100 ? 2.160 9.141 -2.536 1.00 81.50 100 THR A CA 1
ATOM 824 C C . THR A 1 100 ? 0.810 9.255 -3.226 1.00 81.50 100 THR A C 1
ATOM 826 O O . THR A 1 100 ? 0.098 10.219 -2.974 1.00 81.50 100 THR A O 1
ATOM 829 N N . PHE A 1 101 ? 0.435 8.272 -4.045 1.00 79.62 101 PHE A N 1
ATOM 830 C CA . PHE A 1 101 ? -0.753 8.354 -4.897 1.00 79.62 101 PHE A CA 1
ATOM 831 C C . PHE A 1 101 ? -1.881 7.404 -4.463 1.00 79.62 101 PHE A C 1
ATOM 833 O O . PHE A 1 101 ? -3.039 7.770 -4.615 1.00 79.62 101 PHE A O 1
ATOM 840 N N . CYS A 1 102 ? -1.573 6.236 -3.875 1.00 78.62 102 CYS A N 1
ATOM 841 C CA . CYS A 1 102 ? -2.595 5.308 -3.343 1.00 78.62 102 CYS A CA 1
ATOM 842 C C . CYS A 1 102 ? -2.855 5.467 -1.836 1.00 78.62 102 CYS A C 1
ATOM 844 O O . CYS A 1 102 ? -3.909 5.074 -1.353 1.00 78.62 102 CYS A O 1
ATOM 846 N N . CYS A 1 103 ? -1.885 5.984 -1.079 1.00 68.56 103 CYS A N 1
ATOM 847 C CA . CYS A 1 103 ? -1.950 6.121 0.380 1.00 68.56 103 CYS A CA 1
ATOM 848 C C . CYS A 1 103 ? -1.821 7.562 0.860 1.00 68.56 103 CYS A C 1
ATOM 850 O O . CYS A 1 103 ? -1.816 7.776 2.066 1.00 68.56 103 CYS A O 1
ATOM 852 N N . TRP A 1 104 ? -1.727 8.537 -0.046 1.00 54.81 104 TRP A N 1
ATOM 853 C CA . TRP A 1 104 ? -2.116 9.900 0.296 1.00 54.81 104 TRP A CA 1
ATOM 854 C C . TRP A 1 104 ? -1.379 10.492 1.517 1.00 54.81 104 TRP A C 1
ATOM 856 O O . TRP A 1 104 ? -1.988 11.130 2.367 1.00 54.81 104 TRP A O 1
ATOM 866 N N . LYS A 1 105 ? -0.046 10.350 1.645 1.00 47.19 105 LYS A N 1
ATOM 867 C CA . LYS A 1 105 ? 0.681 11.148 2.665 1.00 47.19 105 LYS A CA 1
ATOM 868 C C . LYS A 1 105 ? 0.509 12.674 2.459 1.00 47.19 105 LYS A C 1
ATOM 870 O O . LYS A 1 105 ? 0.892 13.430 3.342 1.00 47.19 105 LYS A O 1
ATOM 875 N N . ILE A 1 106 ? -0.026 13.122 1.312 1.00 50.62 106 ILE A N 1
ATOM 876 C CA . ILE A 1 106 ? -0.224 14.525 0.923 1.00 50.62 106 ILE A CA 1
ATOM 877 C C . ILE A 1 106 ? -1.450 14.651 0.010 1.00 50.62 106 ILE A C 1
ATOM 879 O O . ILE A 1 106 ? -1.351 14.651 -1.211 1.00 50.62 106 ILE A O 1
ATOM 883 N N . HIS A 1 107 ? -2.610 14.828 0.593 1.00 46.25 107 HIS A N 1
ATOM 884 C CA . HIS A 1 107 ? -3.588 15.757 0.035 1.00 46.25 107 HIS A CA 1
ATOM 885 C C . HIS A 1 107 ? -4.204 16.346 1.287 1.00 46.25 107 HIS A C 1
ATOM 887 O O . HIS A 1 107 ? -5.224 15.951 1.816 1.00 46.25 107 HIS A O 1
ATOM 893 N N . SER A 1 108 ? -3.505 17.306 1.830 1.00 47.22 108 SER A N 1
ATOM 894 C CA . SER A 1 108 ? -3.942 18.149 2.925 1.00 47.22 108 SER A CA 1
ATOM 895 C C . SER A 1 108 ? -5.257 18.918 2.653 1.00 47.22 108 SER A C 1
ATOM 897 O O . SER A 1 108 ? -5.463 19.948 3.273 1.00 47.22 108 SER A O 1
ATOM 899 N N . PHE A 1 109 ? -6.136 18.477 1.738 1.00 45.97 109 PHE A N 1
ATOM 900 C CA . PHE A 1 109 ? -7.241 19.282 1.212 1.00 45.97 109 PHE A CA 1
ATOM 901 C C . PHE A 1 109 ? -8.555 18.565 0.874 1.00 45.97 109 PHE A C 1
ATOM 903 O O . PHE A 1 109 ? -9.516 19.257 0.564 1.00 45.97 109 PHE A O 1
ATOM 910 N N . VAL A 1 110 ? -8.668 17.232 0.944 1.00 47.97 110 VAL A N 1
ATOM 911 C CA . VAL A 1 110 ? -9.956 16.565 0.640 1.00 47.97 110 VAL A CA 1
ATOM 912 C C . VAL A 1 110 ? -10.375 15.629 1.778 1.00 47.97 110 VAL A C 1
ATOM 914 O O . VAL A 1 110 ? -10.084 14.442 1.786 1.00 47.97 110 VAL A O 1
ATOM 917 N N . THR A 1 111 ? -11.039 16.254 2.756 1.00 50.09 111 THR A N 1
ATOM 918 C CA . THR A 1 111 ? -12.103 15.712 3.625 1.00 50.09 111 THR A CA 1
ATOM 919 C C . THR A 1 111 ? -11.777 14.634 4.675 1.00 50.09 111 THR A C 1
ATOM 921 O O . THR A 1 111 ? -11.699 13.446 4.398 1.00 50.09 111 THR A O 1
ATOM 924 N N . LYS A 1 112 ? -11.732 15.088 5.940 1.00 60.78 112 LYS A N 1
ATOM 925 C CA . LYS A 1 112 ? -12.366 14.479 7.132 1.00 60.78 112 LYS A CA 1
ATOM 926 C C . LYS A 1 112 ? -12.276 12.945 7.308 1.00 60.78 112 LYS A C 1
ATOM 928 O O . LYS A 1 112 ? -13.294 12.315 7.568 1.00 60.78 112 LYS A O 1
ATOM 933 N N . PHE A 1 113 ? -11.083 12.340 7.323 1.00 74.50 113 PHE A N 1
ATOM 934 C CA . PHE A 1 113 ? -10.914 11.096 8.102 1.00 74.50 113 PHE A CA 1
ATOM 935 C C . PHE A 1 113 ? -10.912 11.465 9.594 1.00 74.50 113 PHE A C 1
ATOM 937 O O . PHE A 1 113 ? -9.860 11.612 10.230 1.00 74.50 113 PHE A O 1
ATOM 944 N N . SER A 1 114 ? -12.101 11.779 10.103 1.00 80.50 114 SER A N 1
ATOM 945 C CA . SER A 1 114 ? -12.307 12.314 11.442 1.00 80.50 114 SER A CA 1
ATOM 946 C C . SER A 1 114 ? -12.157 11.224 12.510 1.00 80.50 114 SER A C 1
ATOM 948 O O . SER A 1 114 ? -11.824 10.075 12.209 1.00 80.50 114 SER A O 1
ATOM 950 N N . GLU A 1 115 ? -12.310 11.581 13.787 1.00 84.31 115 GLU A N 1
ATOM 951 C CA . GLU A 1 115 ? -12.423 10.565 14.844 1.00 84.31 115 GLU A CA 1
ATOM 952 C C . GLU A 1 115 ? -13.659 9.691 14.622 1.00 84.31 115 GLU A C 1
ATOM 954 O O . GLU A 1 115 ? -13.553 8.475 14.736 1.00 84.31 115 GLU A O 1
ATOM 959 N N . GLU A 1 116 ? -14.783 10.268 14.201 1.00 87.06 116 GLU A N 1
ATOM 960 C CA . GLU A 1 116 ? -16.029 9.538 13.939 1.00 87.06 116 GLU A CA 1
ATOM 961 C C . GLU A 1 116 ? -15.823 8.472 12.857 1.00 87.06 116 GLU A C 1
ATOM 963 O O . GLU A 1 116 ? -16.012 7.289 13.130 1.00 87.06 116 GLU A O 1
ATOM 968 N N . VAL A 1 117 ? -15.293 8.863 11.691 1.00 86.50 117 VAL A N 1
ATOM 969 C CA . VAL A 1 117 ? -14.991 7.934 10.586 1.00 86.50 117 VAL A CA 1
ATOM 970 C C . VAL A 1 117 ? -13.998 6.856 11.027 1.00 86.50 117 VAL A C 1
ATOM 972 O O . VAL A 1 117 ? -14.149 5.686 10.684 1.00 86.50 117 VAL A O 1
ATOM 975 N N . PHE A 1 118 ? -12.983 7.214 11.823 1.00 88.94 118 PHE A N 1
ATOM 976 C CA . PHE A 1 118 ? -12.049 6.226 12.365 1.00 88.94 118 PHE A CA 1
ATOM 977 C C . PHE A 1 118 ? -12.756 5.171 13.225 1.00 88.94 118 PHE A C 1
ATOM 979 O O . PHE A 1 118 ? -12.493 3.983 13.047 1.00 88.94 118 PHE A O 1
ATOM 986 N N . TYR A 1 119 ? -13.641 5.578 14.139 1.00 90.56 119 TYR A N 1
ATOM 987 C CA . TYR A 1 119 ? -14.371 4.633 14.987 1.00 90.56 119 TYR A CA 1
ATOM 988 C C . TYR A 1 119 ? -15.411 3.825 14.206 1.00 90.56 119 TYR A C 1
ATOM 990 O O . TYR A 1 119 ? -15.582 2.645 14.498 1.00 90.56 119 TYR A O 1
ATOM 998 N N . GLU A 1 120 ? -16.034 4.396 13.174 1.00 90.25 120 GLU A N 1
ATOM 999 C CA . GLU A 1 120 ? -16.876 3.632 12.246 1.00 90.25 120 GLU A CA 1
ATOM 1000 C C . GLU A 1 120 ? -16.074 2.511 11.570 1.00 90.25 120 GLU A C 1
ATOM 1002 O O . GLU A 1 120 ? -16.508 1.359 11.560 1.00 90.25 120 GLU A O 1
ATOM 1007 N N . PHE A 1 121 ? -14.859 2.803 11.090 1.00 91.12 121 PHE A N 1
ATOM 1008 C CA . PHE A 1 121 ? -13.954 1.781 10.554 1.00 91.12 121 PHE A CA 1
ATOM 1009 C C . PHE A 1 121 ? -13.586 0.714 11.589 1.00 91.12 121 PHE A C 1
ATOM 1011 O O . PHE A 1 121 ? -13.540 -0.468 11.254 1.00 91.12 121 PHE A O 1
ATOM 1018 N N . VAL A 1 122 ? -13.310 1.111 12.833 1.00 92.56 122 VAL A N 1
ATOM 1019 C CA . VAL A 1 122 ? -12.982 0.176 13.921 1.00 92.56 122 VAL A CA 1
ATOM 1020 C C . VAL A 1 122 ? -14.153 -0.768 14.201 1.00 92.56 122 VAL A C 1
ATOM 1022 O O . VAL A 1 122 ? -13.935 -1.975 14.300 1.00 92.56 122 VAL A O 1
ATOM 1025 N N . GLU A 1 123 ? -15.387 -0.262 14.241 1.00 92.06 123 GLU A N 1
ATOM 1026 C CA . GLU A 1 123 ? -16.581 -1.105 14.379 1.00 92.06 123 GLU A CA 1
ATOM 1027 C C . GLU A 1 123 ? -16.772 -2.049 13.195 1.00 92.06 123 GLU A C 1
ATOM 1029 O O . GLU A 1 123 ? -17.089 -3.223 13.385 1.00 92.06 123 GLU A O 1
ATOM 1034 N N . ARG A 1 124 ? -16.515 -1.593 11.966 1.00 92.00 124 ARG A N 1
ATOM 1035 C CA . ARG A 1 124 ? -16.571 -2.485 10.801 1.00 92.00 124 ARG A CA 1
ATOM 1036 C C . ARG A 1 124 ? -15.525 -3.584 10.867 1.00 92.00 124 ARG A C 1
ATOM 1038 O O . ARG A 1 124 ? -15.859 -4.731 10.600 1.00 92.00 124 ARG A O 1
ATOM 1045 N N . ILE A 1 125 ? -14.298 -3.273 11.286 1.00 93.62 125 ILE A N 1
ATOM 1046 C CA . ILE A 1 125 ? -13.264 -4.294 11.500 1.00 93.62 125 ILE A CA 1
ATOM 1047 C 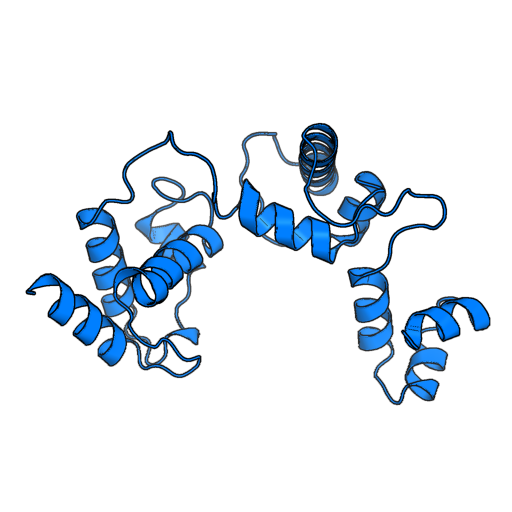C . ILE A 1 125 ? -13.724 -5.310 12.551 1.00 93.62 125 ILE A C 1
ATOM 1049 O O . ILE A 1 125 ? -13.520 -6.507 12.357 1.00 93.62 125 ILE A O 1
ATOM 1053 N N . ARG A 1 126 ? -14.384 -4.858 13.624 1.00 92.25 126 ARG A N 1
ATOM 1054 C CA . ARG A 1 126 ? -14.959 -5.745 14.643 1.00 92.25 126 ARG A CA 1
ATOM 1055 C C . ARG A 1 126 ? -15.993 -6.706 14.052 1.00 92.25 126 ARG A C 1
ATOM 1057 O O . ARG A 1 126 ? -15.965 -7.899 14.337 1.00 92.25 126 ARG A O 1
ATOM 1064 N N . GLN A 1 127 ? -16.870 -6.195 13.191 1.00 91.62 127 GLN A N 1
ATOM 1065 C CA . GLN A 1 127 ? -17.942 -6.963 12.548 1.00 91.62 127 GLN A CA 1
ATOM 1066 C C . GLN A 1 127 ? -17.443 -7.999 11.533 1.00 91.62 127 GLN A C 1
ATOM 1068 O O . GLN A 1 127 ? -18.174 -8.940 11.236 1.00 91.62 127 GLN A O 1
ATOM 1073 N N . LEU A 1 128 ? -16.207 -7.877 11.030 1.00 91.19 128 LEU A N 1
ATOM 1074 C CA . LEU A 1 128 ? -15.610 -8.898 10.159 1.00 91.19 128 LEU A CA 1
ATOM 1075 C C . LEU A 1 128 ? -15.388 -10.238 10.882 1.00 91.19 128 LEU A C 1
ATOM 1077 O O . LEU A 1 128 ? -15.193 -11.248 10.213 1.00 91.19 128 LEU A O 1
ATOM 1081 N N . ASN A 1 129 ? -15.394 -10.250 12.224 1.00 89.06 129 ASN A N 1
ATOM 1082 C CA . ASN A 1 129 ? -15.209 -11.441 13.060 1.00 89.06 129 ASN A CA 1
ATOM 1083 C C . ASN A 1 129 ? -13.971 -12.281 12.677 1.00 89.06 129 ASN A C 1
ATOM 1085 O O . ASN A 1 129 ? -13.988 -13.512 12.688 1.00 89.06 129 ASN A O 1
ATOM 1089 N N . VAL A 1 130 ? -12.882 -11.603 12.301 1.00 94.75 130 VAL A N 1
ATOM 1090 C CA . VAL A 1 130 ? -11.599 -12.239 11.985 1.00 94.75 130 VAL A CA 1
ATOM 1091 C C . VAL A 1 130 ? -10.715 -12.292 13.229 1.00 94.75 130 VAL A C 1
ATOM 1093 O O . VAL A 1 130 ? -10.599 -11.318 13.967 1.00 94.75 130 VAL A O 1
ATOM 1096 N N . GLU A 1 131 ? -10.046 -13.423 13.454 1.00 94.94 131 GLU A N 1
ATOM 1097 C CA . GLU A 1 131 ? -9.272 -13.632 14.685 1.00 94.94 131 GLU A CA 1
ATOM 1098 C C . GLU A 1 131 ? -8.035 -12.721 14.767 1.00 94.94 131 GLU A C 1
ATOM 1100 O O . GLU A 1 131 ? -7.766 -12.106 15.800 1.00 94.94 131 GLU A O 1
ATOM 1105 N N . TYR A 1 132 ? -7.289 -12.590 13.665 1.00 94.56 132 TYR A N 1
ATOM 1106 C CA . TYR A 1 132 ? -5.997 -11.899 13.632 1.00 94.56 132 TYR A CA 1
ATOM 1107 C C . TYR A 1 132 ? -6.005 -10.682 12.714 1.00 94.56 132 TYR A C 1
ATOM 1109 O O . TYR A 1 132 ? -6.562 -10.719 11.619 1.00 94.56 132 TYR A O 1
ATOM 1117 N N . TRP A 1 133 ? -5.275 -9.632 13.103 1.00 91.44 133 TRP A N 1
ATOM 1118 C CA . TRP A 1 133 ? -5.176 -8.381 12.340 1.00 91.44 133 TRP A CA 1
ATOM 1119 C C . TRP A 1 133 ? -4.713 -8.579 10.889 1.00 91.44 133 TRP A C 1
ATOM 1121 O O . TRP A 1 133 ? -5.181 -7.910 9.971 1.00 91.44 133 TRP A O 1
ATOM 1131 N N . ARG A 1 134 ? -3.800 -9.530 10.660 1.00 91.19 134 ARG A N 1
ATOM 1132 C CA . ARG A 1 134 ? -3.316 -9.886 9.314 1.00 91.19 134 ARG A CA 1
ATOM 1133 C C . ARG A 1 134 ? -4.398 -10.468 8.398 1.00 91.19 134 ARG A C 1
ATOM 1135 O O . ARG A 1 134 ? -4.201 -10.469 7.190 1.00 91.19 134 ARG A O 1
ATOM 1142 N N . CYS A 1 135 ? -5.476 -11.004 8.972 1.00 93.19 135 CYS A N 1
ATOM 1143 C CA . CYS A 1 135 ? -6.564 -11.653 8.245 1.00 93.19 135 CYS A CA 1
ATOM 1144 C C . CYS A 1 135 ? -7.655 -10.661 7.819 1.00 93.19 135 CYS A C 1
ATOM 1146 O O . CYS A 1 135 ? -8.612 -11.070 7.174 1.00 93.19 135 CYS A O 1
ATOM 1148 N N . ILE A 1 136 ? -7.529 -9.378 8.175 1.00 92.69 136 ILE A N 1
ATOM 1149 C CA . ILE A 1 136 ? -8.459 -8.341 7.727 1.00 92.69 136 ILE A CA 1
ATOM 1150 C C . ILE A 1 136 ? -8.334 -8.187 6.210 1.00 92.69 136 ILE A C 1
ATOM 1152 O O . ILE A 1 136 ? -7.273 -7.816 5.695 1.00 92.69 136 ILE A O 1
ATOM 1156 N N . ASP A 1 137 ? -9.440 -8.424 5.509 1.00 91.88 137 ASP A N 1
ATOM 1157 C CA . ASP A 1 137 ? -9.571 -8.094 4.098 1.00 91.88 137 ASP A CA 1
ATOM 1158 C C . ASP A 1 137 ? -9.835 -6.590 3.939 1.00 91.88 137 ASP A C 1
ATOM 1160 O O . ASP A 1 137 ? -10.965 -6.096 3.977 1.00 91.88 137 ASP A O 1
ATOM 1164 N N . TRP A 1 138 ? -8.743 -5.844 3.783 1.00 90.94 138 TRP A N 1
ATOM 1165 C CA . TRP A 1 138 ? -8.766 -4.397 3.575 1.00 90.94 138 TRP A CA 1
ATOM 1166 C C . TRP A 1 138 ? -9.492 -3.984 2.302 1.00 90.94 138 TRP A C 1
ATOM 1168 O O . TRP A 1 138 ? -9.944 -2.844 2.208 1.00 90.94 138 TRP A O 1
ATOM 1178 N N . GLU A 1 139 ? -9.546 -4.867 1.313 1.00 89.94 139 GLU A N 1
ATOM 1179 C CA . GLU A 1 139 ? -10.191 -4.583 0.046 1.00 89.94 139 GLU A CA 1
ATOM 1180 C C . GLU A 1 139 ? -11.694 -4.720 0.163 1.00 89.94 139 GLU A C 1
ATOM 1182 O O . GLU A 1 139 ? -12.381 -3.756 -0.155 1.00 89.94 139 GLU A O 1
ATOM 1187 N N . SER A 1 140 ? -12.191 -5.821 0.728 1.00 90.88 140 SER A N 1
ATOM 1188 C CA . SER A 1 140 ? -13.622 -5.949 1.015 1.00 90.88 140 SER A CA 1
ATOM 1189 C C . SER A 1 140 ? -14.117 -4.798 1.899 1.00 90.88 140 SER A C 1
ATOM 1191 O O . SER A 1 140 ? -15.135 -4.170 1.592 1.00 90.88 140 SER A O 1
ATOM 1193 N N . LEU A 1 141 ? -13.357 -4.437 2.941 1.00 91.00 141 LEU A N 1
ATOM 1194 C CA . LEU A 1 141 ? -13.681 -3.293 3.795 1.00 91.00 141 LEU A CA 1
ATOM 1195 C C . LEU A 1 141 ? -13.720 -1.978 2.999 1.00 91.00 141 LEU A C 1
ATOM 1197 O O . LEU A 1 141 ? -14.641 -1.184 3.165 1.00 91.00 141 LEU A O 1
ATOM 1201 N N . TRP A 1 142 ? -12.745 -1.742 2.117 1.00 89.00 142 TRP A N 1
ATOM 1202 C CA . TRP A 1 142 ? -12.728 -0.558 1.256 1.00 89.00 142 TRP A CA 1
ATOM 1203 C C . TRP A 1 142 ? -13.917 -0.536 0.295 1.00 89.00 142 TRP A C 1
ATOM 1205 O O . TRP A 1 142 ? -14.592 0.480 0.208 1.00 89.00 142 TRP A O 1
ATOM 1215 N N . GLU A 1 143 ? -14.192 -1.626 -0.416 1.00 87.75 143 GLU A N 1
ATOM 1216 C CA . GLU A 1 143 ? -15.230 -1.693 -1.450 1.00 87.75 143 GLU A CA 1
ATOM 1217 C C . GLU A 1 143 ? -16.639 -1.503 -0.892 1.00 87.75 143 GLU A C 1
ATOM 1219 O O . GLU A 1 143 ? -17.475 -0.866 -1.537 1.00 87.75 143 GLU A O 1
ATOM 1224 N N . THR A 1 144 ? -16.891 -2.040 0.303 1.00 87.75 144 THR A N 1
ATOM 1225 C CA . THR A 1 144 ? -18.211 -2.008 0.941 1.00 87.75 144 THR A CA 1
ATOM 1226 C C . THR A 1 144 ? -18.470 -0.720 1.713 1.00 87.75 144 THR A C 1
ATOM 1228 O O . THR A 1 144 ? -19.586 -0.208 1.670 1.00 87.75 144 THR A O 1
ATOM 1231 N N . PHE A 1 145 ? -17.465 -0.185 2.413 1.00 83.38 145 PHE A N 1
ATOM 1232 C CA . PHE A 1 145 ? -17.659 0.925 3.349 1.00 83.38 145 PHE A CA 1
ATOM 1233 C C . PHE A 1 145 ? -17.203 2.282 2.806 1.00 83.38 145 PHE A C 1
ATOM 1235 O O . PHE A 1 145 ? -17.822 3.302 3.087 1.00 83.38 145 PHE A O 1
ATOM 1242 N N . ASP A 1 146 ? -16.121 2.310 2.032 1.00 82.12 146 ASP A N 1
ATOM 1243 C CA . ASP A 1 146 ? -15.502 3.559 1.593 1.00 82.12 146 ASP A CA 1
ATOM 1244 C C . ASP A 1 146 ? -15.793 3.849 0.118 1.00 82.12 146 ASP A C 1
ATOM 1246 O O . ASP A 1 146 ? -16.192 4.950 -0.257 1.00 82.12 146 ASP A O 1
ATOM 1250 N N . LYS A 1 147 ? -15.572 2.850 -0.741 1.00 81.56 147 LYS A N 1
ATOM 1251 C CA . LYS A 1 147 ? -15.632 2.899 -2.207 1.00 81.56 147 LYS A CA 1
ATOM 1252 C C . LYS A 1 147 ? -14.977 4.154 -2.804 1.00 81.56 147 LYS A C 1
ATOM 1254 O O . LYS A 1 147 ? -15.390 4.652 -3.851 1.00 81.56 147 LYS A O 1
ATOM 1259 N N . GLY A 1 148 ? -13.935 4.668 -2.148 1.00 78.56 148 GLY A N 1
ATOM 1260 C CA . GLY A 1 148 ? -13.235 5.880 -2.568 1.00 78.56 148 GLY A CA 1
ATOM 1261 C C . GLY A 1 148 ? -13.667 7.192 -1.900 1.00 78.56 148 GLY A C 1
ATOM 1262 O O . GLY A 1 148 ? -13.125 8.229 -2.280 1.00 78.56 148 GLY A O 1
ATOM 1263 N N . SER A 1 149 ? -14.617 7.182 -0.958 1.00 79.75 149 SER A N 1
ATOM 1264 C CA . SER A 1 149 ? -15.217 8.389 -0.356 1.00 79.75 149 SER A CA 1
ATOM 1265 C C . SER A 1 149 ? -14.258 9.144 0.575 1.00 79.75 149 SER A C 1
ATOM 1267 O O . SER A 1 149 ? -14.122 10.362 0.490 1.00 79.75 149 SER A O 1
ATOM 1269 N N . TYR A 1 150 ? -13.561 8.414 1.438 1.00 78.12 150 TYR A N 1
ATOM 1270 C CA . TYR A 1 150 ? -12.579 8.871 2.418 1.00 78.12 150 TYR A CA 1
ATOM 1271 C C . TYR A 1 150 ? -11.154 8.512 2.011 1.00 78.12 150 TYR A C 1
ATOM 1273 O O . TYR A 1 150 ? -10.219 9.248 2.340 1.00 78.12 150 TYR A O 1
ATOM 1281 N N . THR A 1 151 ? -10.946 7.377 1.332 1.00 78.62 151 THR A N 1
ATOM 1282 C CA . THR A 1 151 ? -9.601 6.928 0.971 1.00 78.62 151 THR A CA 1
ATOM 1283 C C . THR A 1 151 ? -9.478 6.497 -0.487 1.00 78.62 151 THR A C 1
ATOM 1285 O O . THR A 1 151 ? -10.346 5.832 -1.044 1.00 78.62 151 THR A O 1
ATOM 1288 N N . PRO A 1 152 ? -8.339 6.797 -1.127 1.00 79.50 152 PRO A N 1
ATOM 1289 C CA . PRO A 1 152 ? -8.145 6.448 -2.524 1.00 79.50 152 PRO A CA 1
ATOM 1290 C C . PRO A 1 152 ? -7.999 4.945 -2.788 1.00 79.50 152 PRO A C 1
ATOM 1292 O O . PRO A 1 152 ? -8.205 4.538 -3.921 1.00 79.50 152 PRO A O 1
ATOM 1295 N N . SER A 1 153 ? -7.593 4.118 -1.817 1.00 86.00 153 SER A N 1
ATOM 1296 C CA . SER A 1 153 ? -7.381 2.678 -2.040 1.00 86.00 153 SER A CA 1
ATOM 1297 C C . SER A 1 153 ? -7.436 1.867 -0.737 1.00 86.00 153 SER A C 1
ATOM 1299 O O . SER A 1 153 ? -7.169 2.438 0.326 1.00 86.00 153 SER A O 1
ATOM 1301 N N . PRO A 1 154 ? -7.614 0.532 -0.807 1.00 87.44 154 PRO A N 1
ATOM 1302 C CA . PRO A 1 154 ? -7.532 -0.360 0.357 1.00 87.44 154 PRO A CA 1
ATOM 1303 C C . PRO A 1 154 ? -6.235 -0.208 1.161 1.00 87.44 154 PRO A C 1
ATOM 1305 O O . PRO A 1 154 ? -6.223 -0.179 2.392 1.00 87.44 154 PRO A O 1
ATOM 1308 N N . LEU A 1 155 ? -5.107 -0.029 0.464 1.00 84.56 155 LEU A N 1
ATOM 1309 C CA . LEU A 1 155 ? -3.813 0.200 1.108 1.00 84.56 155 LEU A CA 1
ATOM 1310 C C . LEU A 1 155 ? -3.765 1.557 1.831 1.00 84.56 155 LEU A C 1
ATOM 1312 O O . LEU A 1 155 ? -3.031 1.719 2.808 1.00 84.56 155 LEU A O 1
ATOM 1316 N N . GLY A 1 156 ? -4.517 2.541 1.334 1.00 83.25 156 GLY A N 1
ATOM 1317 C CA . GLY A 1 156 ? -4.749 3.820 1.995 1.00 83.25 156 GLY A CA 1
ATOM 1318 C C . GLY A 1 156 ? -5.416 3.632 3.354 1.00 83.25 156 GLY A C 1
ATOM 1319 O O . GLY A 1 156 ? -4.826 4.055 4.350 1.00 83.25 156 GLY A O 1
ATOM 1320 N N . ILE A 1 157 ? -6.554 2.925 3.404 1.00 85.62 157 ILE A N 1
ATOM 1321 C CA . ILE A 1 157 ? -7.246 2.575 4.661 1.00 85.62 157 ILE A CA 1
ATOM 1322 C C . ILE A 1 157 ? -6.284 1.902 5.631 1.00 85.62 157 ILE A C 1
ATOM 1324 O O . ILE A 1 157 ? -6.068 2.412 6.733 1.00 85.62 157 ILE A O 1
ATOM 1328 N N . TYR A 1 158 ? -5.659 0.797 5.208 1.00 87.62 158 TYR A N 1
ATOM 1329 C CA . TYR A 1 158 ? -4.750 0.023 6.055 1.00 87.62 158 TYR A CA 1
ATOM 1330 C C . TYR A 1 158 ? -3.701 0.918 6.719 1.00 87.62 158 TYR A C 1
ATOM 1332 O O . TYR A 1 158 ? -3.454 0.829 7.920 1.00 87.62 158 TYR A O 1
ATOM 1340 N N . ARG A 1 159 ? -3.087 1.821 5.947 1.00 84.69 159 ARG A N 1
ATOM 1341 C CA . ARG A 1 159 ? -2.048 2.707 6.473 1.00 84.69 159 ARG A CA 1
ATOM 1342 C C . ARG A 1 159 ? -2.573 3.786 7.396 1.00 84.69 159 ARG A C 1
ATOM 1344 O O . ARG A 1 159 ? -1.864 4.118 8.342 1.00 84.69 159 ARG A O 1
ATOM 1351 N N . ILE A 1 160 ? -3.748 4.345 7.128 1.00 84.06 160 ILE A N 1
ATOM 1352 C CA . ILE A 1 160 ? -4.365 5.340 8.010 1.00 84.06 160 ILE A CA 1
ATOM 1353 C C . ILE A 1 160 ? -4.635 4.705 9.377 1.00 84.06 160 ILE A C 1
ATOM 1355 O O . ILE A 1 160 ? -4.202 5.249 10.396 1.00 84.06 160 ILE A O 1
ATOM 1359 N N . ILE A 1 161 ? -5.250 3.520 9.392 1.00 87.69 161 ILE A N 1
ATOM 1360 C CA . ILE A 1 161 ? -5.557 2.795 10.628 1.00 87.69 161 ILE A CA 1
ATOM 1361 C C . ILE A 1 161 ? -4.273 2.374 11.341 1.00 87.69 161 ILE A C 1
ATOM 1363 O O . ILE A 1 161 ? -4.095 2.703 12.511 1.00 87.69 161 ILE A O 1
ATOM 1367 N N . LEU A 1 162 ? -3.329 1.747 10.632 1.00 87.38 162 LEU A N 1
ATOM 1368 C CA . LEU A 1 162 ? -2.030 1.354 11.188 1.00 87.38 162 LEU A CA 1
ATOM 1369 C C . LEU A 1 162 ? -1.311 2.538 11.843 1.00 87.38 162 LEU A C 1
ATOM 1371 O O . LEU A 1 162 ? -0.791 2.416 12.952 1.00 87.38 162 LEU A O 1
ATOM 1375 N N . ARG A 1 163 ? -1.279 3.688 11.160 1.00 85.31 163 ARG A N 1
ATOM 1376 C CA . ARG A 1 163 ? -0.640 4.903 11.663 1.00 85.31 163 ARG A CA 1
ATOM 1377 C C . ARG A 1 163 ? -1.318 5.384 12.939 1.00 85.31 163 ARG A C 1
ATOM 1379 O O . ARG A 1 163 ? -0.632 5.727 13.895 1.00 85.31 163 ARG A O 1
ATOM 1386 N N . ARG A 1 164 ? -2.649 5.400 12.981 1.00 87.38 164 ARG A N 1
ATOM 1387 C CA . ARG A 1 164 ? -3.388 5.881 14.151 1.00 87.38 164 ARG A CA 1
ATOM 1388 C C . ARG A 1 164 ? -3.222 4.956 15.351 1.00 87.38 164 ARG A C 1
ATOM 1390 O O . ARG A 1 164 ? -2.864 5.433 16.421 1.00 87.38 164 ARG A O 1
ATOM 1397 N N . VAL A 1 165 ? -3.370 3.651 15.148 1.00 90.31 165 VAL A N 1
ATOM 1398 C CA . VAL A 1 165 ? -3.193 2.633 16.193 1.00 90.31 165 VAL A CA 1
ATOM 1399 C C . VAL A 1 165 ? -1.769 2.672 16.757 1.00 90.31 165 VAL A C 1
ATOM 1401 O O . VAL A 1 165 ? -1.588 2.808 17.964 1.00 90.31 165 VAL A O 1
ATOM 1404 N N . LYS A 1 166 ? -0.744 2.641 15.896 1.00 88.44 166 LYS A N 1
ATOM 1405 C CA . LYS A 1 166 ? 0.656 2.550 16.338 1.00 88.44 166 LYS A CA 1
ATOM 1406 C C . LYS A 1 166 ? 1.263 3.889 16.763 1.00 88.44 166 LYS A C 1
ATOM 1408 O O . LYS A 1 166 ? 1.964 3.956 17.766 1.00 88.44 166 LYS A O 1
ATOM 1413 N N . GLU A 1 167 ? 1.076 4.949 15.977 1.00 83.44 167 GLU A N 1
ATOM 1414 C CA . GLU A 1 167 ? 1.775 6.223 16.199 1.00 83.44 167 GLU A CA 1
ATOM 1415 C C . GLU A 1 167 ? 1.007 7.157 17.134 1.00 83.44 167 GLU A C 1
ATOM 1417 O O . GLU A 1 167 ? 1.652 7.814 17.953 1.00 83.44 167 GLU A O 1
ATOM 1422 N N . LYS A 1 168 ? -0.330 7.221 17.021 1.00 84.31 168 LYS A N 1
ATOM 1423 C CA . LYS A 1 168 ? -1.170 8.127 17.826 1.00 84.31 168 LYS A CA 1
ATOM 1424 C C . LYS A 1 168 ? -1.593 7.481 19.146 1.00 84.31 168 LYS A C 1
ATOM 1426 O O . LYS A 1 168 ? -1.345 8.065 20.189 1.00 84.31 168 LYS A O 1
ATOM 1431 N N . LEU A 1 169 ? -2.161 6.275 19.095 1.00 89.25 169 LEU A N 1
ATOM 1432 C CA . LEU A 1 169 ? -2.658 5.556 20.278 1.00 89.25 169 LEU A CA 1
ATOM 1433 C C . LEU A 1 169 ? -1.585 4.712 20.981 1.00 89.25 169 LEU A C 1
ATOM 1435 O O . LEU A 1 169 ? -1.839 4.161 22.043 1.00 89.25 169 LEU A O 1
ATOM 1439 N N . LYS A 1 170 ? -0.388 4.590 20.388 1.00 90.50 170 LYS A N 1
ATOM 1440 C CA . LYS A 1 170 ? 0.743 3.814 20.931 1.00 90.50 170 LYS A CA 1
ATOM 1441 C C . LYS A 1 170 ? 0.416 2.342 21.216 1.00 90.50 170 LYS A C 1
ATOM 1443 O O . LYS A 1 170 ? 1.103 1.701 22.005 1.00 90.50 170 LYS A O 1
ATOM 1448 N N . ILE A 1 171 ? -0.578 1.783 20.528 1.00 91.94 171 ILE A N 1
ATOM 1449 C CA . ILE A 1 171 ? -0.971 0.384 20.681 1.00 91.94 171 ILE A CA 1
ATOM 1450 C C . ILE A 1 171 ? 0.024 -0.489 19.900 1.00 91.94 171 ILE A C 1
ATOM 1452 O O . ILE A 1 171 ? 0.214 -0.279 18.691 1.00 91.94 171 ILE A O 1
ATOM 1456 N N . PRO A 1 172 ? 0.683 -1.465 20.550 1.00 87.62 172 PRO A N 1
ATOM 1457 C CA . PRO A 1 172 ? 1.597 -2.369 19.873 1.00 87.62 172 PRO A CA 1
ATOM 1458 C C . PRO A 1 172 ? 0.814 -3.278 18.927 1.00 87.62 172 PRO A C 1
ATOM 1460 O O . PRO A 1 172 ? -0.011 -4.088 19.342 1.00 87.62 172 PRO A O 1
ATOM 1463 N N . LEU A 1 173 ? 1.100 -3.149 17.633 1.00 86.25 173 LEU A N 1
ATOM 1464 C CA . LEU A 1 173 ? 0.468 -3.950 16.596 1.00 86.25 173 LEU A CA 1
ATOM 1465 C C . LEU A 1 173 ? 1.489 -4.901 15.976 1.00 86.25 173 LEU A C 1
ATOM 1467 O O . LEU A 1 173 ? 2.380 -4.485 15.227 1.00 86.25 173 LEU A O 1
ATOM 1471 N N . LEU A 1 174 ? 1.360 -6.178 16.319 1.00 85.06 174 LEU A N 1
ATOM 1472 C CA . LEU A 1 174 ? 2.166 -7.274 15.801 1.00 85.06 174 LEU A CA 1
ATOM 1473 C C . LEU A 1 174 ? 1.393 -8.024 14.715 1.00 85.06 174 LEU A C 1
ATOM 1475 O O . LEU A 1 174 ? 0.173 -7.945 14.606 1.00 85.06 174 LEU A O 1
ATOM 1479 N N . HIS A 1 175 ? 2.121 -8.805 13.919 1.00 74.94 175 HIS A N 1
ATOM 1480 C CA . HIS A 1 175 ? 1.549 -9.575 12.813 1.00 74.94 175 HIS A CA 1
ATOM 1481 C C . HIS A 1 175 ? 0.438 -10.550 13.258 1.00 74.94 175 HIS A C 1
ATOM 1483 O O . HIS A 1 175 ? -0.488 -10.817 12.498 1.00 74.94 175 HIS A O 1
ATOM 1489 N N . ASN A 1 176 ? 0.515 -11.053 14.494 1.00 88.81 176 ASN A N 1
ATOM 1490 C CA . ASN A 1 176 ? -0.449 -11.992 15.073 1.00 88.81 176 ASN A CA 1
ATOM 1491 C C . ASN A 1 176 ? -1.249 -11.364 16.225 1.00 88.81 176 ASN A C 1
ATOM 1493 O O . ASN A 1 176 ? -1.756 -12.085 17.079 1.00 88.81 176 ASN A O 1
ATOM 1497 N N . SER A 1 177 ? -1.344 -10.033 16.286 1.00 92.62 177 SER A N 1
ATOM 1498 C CA . SER A 1 177 ? -2.248 -9.382 17.235 1.00 92.62 177 SER A CA 1
ATOM 1499 C C . SER A 1 177 ? -3.686 -9.813 16.948 1.00 92.62 177 SER A C 1
ATOM 1501 O O . SER A 1 177 ? -4.125 -9.763 15.792 1.00 92.62 177 SER A O 1
ATOM 1503 N N . LYS A 1 178 ? -4.409 -10.231 17.991 1.00 94.94 178 LYS A N 1
ATOM 1504 C CA . LYS A 1 178 ? -5.839 -10.516 17.884 1.00 94.94 178 LYS A CA 1
ATOM 1505 C C . LYS A 1 178 ? -6.601 -9.224 17.627 1.00 94.94 178 LYS A C 1
ATOM 1507 O O . LYS A 1 178 ? -6.283 -8.192 18.221 1.00 94.94 178 LYS A O 1
ATOM 1512 N N . VAL A 1 179 ? -7.589 -9.274 16.740 1.00 94.69 179 VAL A N 1
ATOM 1513 C CA . VAL A 1 179 ? -8.376 -8.081 16.390 1.00 94.69 179 VAL A CA 1
ATOM 1514 C C . VAL A 1 179 ? -9.119 -7.543 17.606 1.00 94.69 179 VAL A C 1
ATOM 1516 O O . VAL A 1 179 ? -9.011 -6.352 17.892 1.00 94.69 179 VAL A O 1
ATOM 1519 N N . GLU A 1 180 ? -9.781 -8.416 18.365 1.00 94.06 180 GLU A N 1
ATOM 1520 C CA . GLU A 1 180 ? -10.558 -8.018 19.543 1.00 94.06 180 GLU A CA 1
ATOM 1521 C C . GLU A 1 180 ? -9.684 -7.306 20.593 1.00 94.06 180 GLU A C 1
ATOM 1523 O O . GLU A 1 180 ? -10.059 -6.253 21.105 1.00 94.06 180 GLU A O 1
ATOM 1528 N N . ASP A 1 181 ? -8.465 -7.795 20.845 1.00 93.81 181 ASP A N 1
ATOM 1529 C CA . ASP A 1 181 ? -7.532 -7.174 21.798 1.00 93.81 181 ASP A CA 1
ATOM 1530 C C . ASP A 1 181 ? -7.105 -5.765 21.366 1.00 93.81 181 ASP A C 1
ATOM 1532 O O . ASP A 1 181 ? -6.982 -4.858 22.196 1.00 93.81 181 ASP A O 1
ATOM 1536 N N . VAL A 1 182 ? -6.866 -5.569 20.066 1.00 94.44 182 VAL A N 1
ATOM 1537 C CA . VAL A 1 182 ? -6.489 -4.266 19.502 1.00 94.44 182 VAL A CA 1
ATOM 1538 C C . VAL A 1 182 ? -7.665 -3.298 19.586 1.00 94.44 182 VAL A C 1
ATOM 1540 O O . VAL A 1 182 ? -7.491 -2.168 20.039 1.00 94.44 182 VAL A O 1
ATOM 1543 N N . ILE A 1 183 ? -8.865 -3.736 19.203 1.00 94.56 183 ILE A N 1
ATOM 1544 C CA . ILE A 1 183 ? -10.082 -2.916 19.245 1.00 94.56 183 ILE A CA 1
ATOM 1545 C C . ILE A 1 183 ? -10.425 -2.512 20.681 1.00 94.56 183 ILE A C 1
ATOM 1547 O O . ILE A 1 183 ? -10.684 -1.337 20.947 1.00 94.56 183 ILE A O 1
ATOM 1551 N N . ASN A 1 184 ? -10.331 -3.439 21.633 1.00 93.69 184 ASN A N 1
ATOM 1552 C CA . ASN A 1 184 ? -10.548 -3.144 23.047 1.00 93.69 184 ASN A CA 1
ATOM 1553 C C . ASN A 1 184 ? -9.564 -2.090 23.573 1.00 93.69 184 ASN A C 1
ATOM 1555 O O . ASN A 1 184 ? -9.956 -1.191 24.319 1.00 93.69 184 ASN A O 1
ATOM 1559 N N . GLN A 1 185 ? -8.295 -2.145 23.161 1.00 93.81 185 GLN A N 1
ATOM 1560 C CA . GLN A 1 185 ? -7.312 -1.112 23.505 1.00 93.81 185 GLN A CA 1
ATOM 1561 C C . GLN A 1 185 ? -7.619 0.238 22.849 1.00 93.81 185 GLN A C 1
ATOM 1563 O O . GLN A 1 185 ? -7.467 1.273 23.503 1.00 93.81 185 GLN A O 1
ATOM 1568 N N . ILE A 1 186 ? -8.085 0.246 21.594 1.00 93.81 186 ILE A N 1
ATOM 1569 C CA . ILE A 1 186 ? -8.528 1.470 20.910 1.00 93.81 186 ILE A CA 1
ATOM 1570 C C . ILE A 1 186 ? -9.651 2.138 21.718 1.00 93.81 186 ILE A C 1
ATOM 1572 O O . ILE A 1 186 ? -9.576 3.334 21.999 1.00 93.81 186 ILE A O 1
ATOM 1576 N N . TYR A 1 187 ? -10.650 1.373 22.166 1.00 92.12 187 TYR A N 1
ATOM 1577 C CA . TYR A 1 187 ? -11.766 1.914 22.947 1.00 92.12 187 TYR A CA 1
ATOM 1578 C C . TYR A 1 187 ? -11.403 2.360 24.357 1.00 92.12 187 TYR A C 1
ATOM 1580 O O . TYR A 1 187 ? -11.965 3.347 24.834 1.00 92.12 187 TYR A O 1
ATOM 1588 N N . LYS A 1 188 ? -10.450 1.691 25.013 1.00 90.12 188 LYS A N 1
ATOM 1589 C CA . LYS A 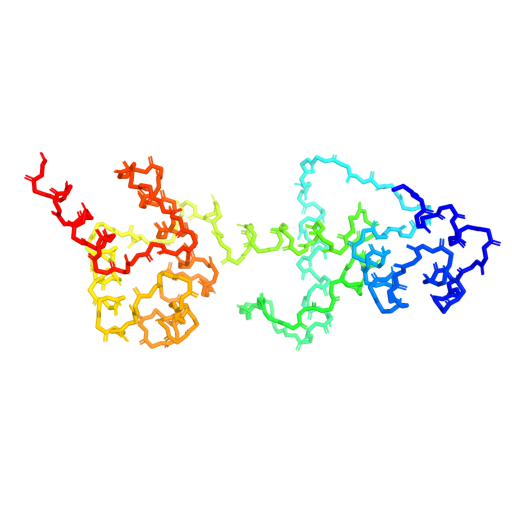1 188 ? -9.912 2.162 26.297 1.00 90.12 188 LYS A CA 1
ATOM 1590 C C . LYS A 1 188 ? -9.304 3.561 26.159 1.00 90.12 188 LYS A C 1
ATOM 1592 O O . LYS A 1 188 ? -9.632 4.434 26.954 1.00 90.12 188 LYS A O 1
ATOM 1597 N N . ASN A 1 189 ? -8.527 3.797 25.099 1.00 83.81 189 ASN A N 1
ATOM 1598 C CA . ASN A 1 189 ? -7.924 5.106 24.820 1.00 83.81 189 ASN A CA 1
ATOM 1599 C C . ASN A 1 189 ? -8.951 6.191 24.446 1.00 83.81 189 ASN A C 1
ATOM 1601 O O . ASN A 1 189 ? -8.670 7.365 24.634 1.00 83.81 189 ASN A O 1
ATOM 1605 N N . LYS A 1 190 ? -10.138 5.834 23.930 1.00 77.62 190 LYS A N 1
ATOM 1606 C CA . LYS A 1 190 ? -11.213 6.805 23.636 1.00 77.62 190 LYS A CA 1
ATOM 1607 C C . LYS A 1 190 ? -11.786 7.461 24.898 1.00 77.62 190 LYS A C 1
ATOM 1609 O O . LYS A 1 190 ? -12.308 8.566 24.826 1.00 77.62 190 LYS A O 1
ATOM 1614 N N . ARG A 1 191 ? -11.777 6.732 26.018 1.00 59.16 191 ARG A N 1
ATOM 1615 C CA . ARG A 1 191 ? -12.388 7.137 27.296 1.00 59.16 191 ARG A CA 1
ATOM 1616 C C . ARG A 1 191 ? -11.398 7.817 28.252 1.00 59.16 191 ARG A C 1
ATOM 1618 O O . ARG A 1 191 ? -11.786 8.118 29.375 1.00 59.16 191 ARG A O 1
ATOM 1625 N N . SER A 1 192 ? -10.143 7.969 27.826 1.00 53.00 192 SER A N 1
ATOM 1626 C CA . SER A 1 192 ? -9.046 8.609 28.568 1.00 53.00 192 SER A CA 1
ATOM 1627 C C . SER A 1 192 ? -8.888 10.049 28.100 1.00 53.00 192 SER A C 1
ATOM 1629 O O . SER A 1 192 ? -8.606 10.909 28.956 1.00 53.00 192 SER A O 1
#